Protein AF-A0A9D6HSP8-F1 (afdb_monomer_lite)

Radius of gyration: 25.23 Å; chains: 1; bounding box: 53×112×57 Å

Structure (mmCIF, N/CA/C/O backbone):
data_AF-A0A9D6HSP8-F1
#
_entry.id   AF-A0A9D6HSP8-F1
#
loop_
_atom_site.group_PDB
_atom_site.id
_atom_site.type_symbol
_atom_site.label_atom_id
_atom_site.label_alt_id
_atom_site.label_comp_id
_atom_site.label_asym_id
_atom_site.label_entity_id
_atom_site.label_seq_id
_atom_site.pdbx_PDB_ins_code
_atom_site.Cartn_x
_atom_site.Cartn_y
_atom_site.Cartn_z
_atom_site.occupancy
_atom_site.B_iso_or_equiv
_atom_site.auth_seq_id
_atom_site.auth_comp_id
_atom_site.auth_asym_id
_atom_site.auth_atom_id
_atom_site.pdbx_PDB_model_num
ATOM 1 N N . MET A 1 1 ? -13.836 74.451 -0.388 1.00 35.34 1 MET A N 1
ATOM 2 C CA . MET A 1 1 ? -14.668 73.897 -1.481 1.00 35.34 1 MET A CA 1
ATOM 3 C C . MET A 1 1 ? -13.707 73.356 -2.527 1.00 35.34 1 MET A C 1
ATOM 5 O O . MET A 1 1 ? -12.906 74.132 -3.012 1.00 35.34 1 MET A O 1
ATOM 9 N N . ILE A 1 2 ? -13.452 72.047 -2.512 1.00 32.47 2 ILE A N 1
ATOM 10 C CA . ILE A 1 2 ? -14.058 71.017 -3.388 1.00 32.47 2 ILE A CA 1
ATOM 11 C C . ILE A 1 2 ? -13.411 70.987 -4.790 1.00 32.47 2 ILE A C 1
ATOM 13 O O . ILE A 1 2 ? -13.691 71.862 -5.594 1.00 32.47 2 ILE A O 1
ATOM 17 N N . GLN A 1 3 ? -12.637 69.901 -5.000 1.00 31.11 3 GLN A N 1
ATOM 18 C CA . GLN A 1 3 ? -12.397 69.091 -6.222 1.00 31.11 3 GLN A CA 1
ATOM 19 C C . GLN A 1 3 ? -11.730 69.763 -7.451 1.00 31.11 3 GLN A C 1
ATOM 21 O O . GLN A 1 3 ? -11.882 70.951 -7.668 1.00 31.11 3 GLN A O 1
ATOM 26 N N . SER A 1 4 ? -10.962 69.079 -8.312 1.00 31.27 4 SER A N 1
ATOM 27 C CA . SER A 1 4 ? -10.830 67.639 -8.577 1.00 31.27 4 SER A CA 1
ATOM 28 C C . SER A 1 4 ? -9.432 67.230 -9.076 1.00 31.27 4 SER A C 1
ATOM 30 O O . SER A 1 4 ? -8.640 68.038 -9.544 1.00 31.27 4 SER A O 1
ATOM 32 N N . ILE A 1 5 ? -9.223 65.917 -9.003 1.00 37.59 5 ILE A N 1
ATOM 33 C CA . ILE A 1 5 ? -8.073 65.069 -9.333 1.00 37.59 5 ILE A CA 1
ATOM 34 C C . ILE A 1 5 ? -7.947 64.807 -10.848 1.00 37.59 5 ILE A C 1
ATOM 36 O O . ILE A 1 5 ? -8.966 64.553 -11.486 1.00 37.59 5 ILE A O 1
ATOM 40 N N . SER A 1 6 ? -6.715 64.724 -11.374 1.00 31.31 6 SER A N 1
ATOM 41 C CA . SER A 1 6 ? -6.270 63.637 -12.275 1.00 31.31 6 SER A CA 1
ATOM 42 C C . SER A 1 6 ? -4.741 63.669 -12.439 1.00 31.31 6 SER A C 1
ATOM 44 O O . SER A 1 6 ? -4.226 64.387 -13.293 1.00 31.31 6 SER A O 1
ATOM 46 N N . ASP A 1 7 ? -4.021 62.881 -11.638 1.00 35.28 7 ASP A N 1
ATOM 47 C CA . ASP A 1 7 ? -2.591 62.631 -11.844 1.00 35.28 7 ASP A CA 1
ATOM 48 C C . ASP A 1 7 ? -2.388 61.339 -12.635 1.00 35.28 7 ASP A C 1
ATOM 50 O O . ASP A 1 7 ? -2.895 60.268 -12.288 1.00 35.28 7 ASP A O 1
ATOM 54 N N . GLN A 1 8 ? -1.630 61.472 -13.720 1.00 33.66 8 GLN A N 1
ATOM 55 C CA . GLN A 1 8 ? -1.072 60.371 -14.483 1.00 33.66 8 GLN A CA 1
ATOM 56 C C . GLN A 1 8 ? 0.069 59.748 -13.682 1.00 33.66 8 GLN A C 1
ATOM 58 O O . GLN A 1 8 ? 1.009 60.447 -13.314 1.00 33.66 8 GLN A O 1
ATOM 63 N N . ASN A 1 9 ? 0.025 58.433 -13.464 1.00 33.97 9 ASN A N 1
ATOM 64 C CA . ASN A 1 9 ? 1.171 57.701 -12.942 1.00 33.97 9 ASN A CA 1
ATOM 65 C C . ASN A 1 9 ? 1.557 56.584 -13.912 1.00 33.97 9 ASN A C 1
ATOM 67 O O . ASN A 1 9 ? 0.774 55.689 -14.241 1.00 33.97 9 ASN A O 1
ATOM 71 N N . THR A 1 10 ? 2.774 56.714 -14.419 1.00 34.34 10 THR A N 1
ATOM 72 C CA . THR A 1 10 ? 3.432 55.873 -15.408 1.00 34.34 10 THR A CA 1
ATOM 73 C C . THR A 1 10 ? 3.892 54.556 -14.775 1.00 34.34 10 THR A C 1
ATOM 75 O O . THR A 1 10 ? 4.463 54.519 -13.688 1.00 34.34 10 THR A O 1
ATOM 78 N N . LYS A 1 11 ? 3.635 53.440 -15.470 1.00 34.88 11 LYS A N 1
ATOM 79 C CA . LYS A 1 11 ? 4.174 52.108 -15.144 1.00 34.88 11 LYS A CA 1
ATOM 80 C C . LYS A 1 11 ? 5.701 52.075 -15.322 1.00 3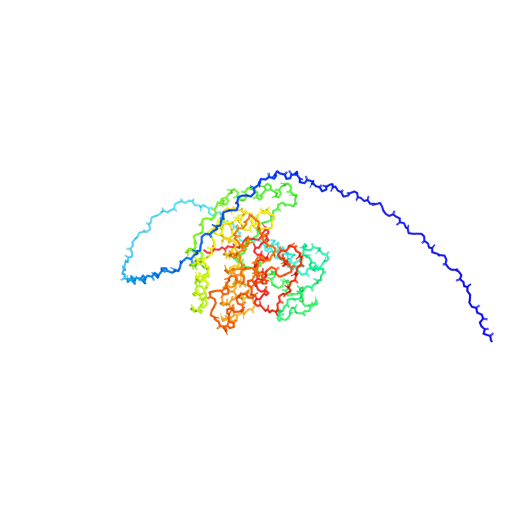4.88 11 LYS A C 1
ATOM 82 O O . LYS A 1 11 ? 6.174 52.576 -16.343 1.00 34.88 11 LYS A O 1
ATOM 87 N N . PRO A 1 12 ? 6.460 51.372 -14.460 1.00 34.47 12 PRO A N 1
ATOM 88 C CA . PRO A 1 12 ? 7.807 50.925 -14.798 1.00 34.47 12 PRO A CA 1
ATOM 89 C C . PRO A 1 12 ? 7.779 49.605 -15.606 1.00 34.47 12 PRO A C 1
ATOM 91 O O . PRO A 1 12 ? 6.800 48.853 -15.537 1.00 34.47 12 PRO A O 1
ATOM 94 N N . PRO A 1 13 ? 8.827 49.315 -16.403 1.00 35.56 13 PRO A N 1
ATOM 95 C CA . PRO A 1 13 ? 8.843 48.199 -17.344 1.00 35.56 13 PRO A CA 1
ATOM 96 C C . PRO A 1 13 ? 9.146 46.853 -16.672 1.00 35.56 13 PRO A C 1
ATOM 98 O O . PRO A 1 13 ? 10.007 46.734 -15.804 1.00 35.56 13 PRO A O 1
ATOM 101 N N . VAL A 1 14 ? 8.445 45.821 -17.146 1.00 37.75 14 VAL A N 1
ATOM 102 C CA . VAL A 1 14 ? 8.653 44.408 -16.810 1.00 37.75 14 VAL A CA 1
ATOM 103 C C . VAL A 1 14 ? 9.943 43.924 -17.476 1.00 37.75 14 VAL A C 1
ATOM 105 O O . VAL A 1 14 ? 10.034 43.871 -18.705 1.00 37.75 14 VAL A O 1
ATOM 108 N N . GLY A 1 15 ? 10.940 43.571 -16.665 1.00 33.28 15 GLY A N 1
ATOM 109 C CA . GLY A 1 15 ? 12.143 42.878 -17.116 1.00 33.28 15 GLY A CA 1
ATOM 110 C C . GLY A 1 15 ? 11.800 41.465 -17.585 1.00 33.28 15 GLY A C 1
ATOM 111 O O . GLY A 1 15 ? 11.211 40.682 -16.845 1.00 33.28 15 GLY A O 1
ATOM 112 N N . LYS A 1 16 ? 12.147 41.153 -18.836 1.00 34.94 16 LYS A N 1
ATOM 113 C CA . LYS A 1 16 ? 12.057 39.809 -19.410 1.00 34.94 16 LYS A CA 1
ATOM 114 C C . LYS A 1 16 ? 13.258 38.988 -18.940 1.00 34.94 16 LYS A C 1
ATOM 116 O O . LYS A 1 16 ? 14.388 39.302 -19.307 1.00 34.94 16 LYS A O 1
ATOM 121 N N . THR A 1 17 ? 13.014 37.938 -18.167 1.00 34.78 17 THR A N 1
ATOM 122 C CA . THR A 1 17 ? 14.005 36.887 -17.888 1.00 34.78 17 THR A CA 1
ATOM 123 C C . THR A 1 17 ? 14.055 35.920 -19.085 1.00 34.78 17 THR A C 1
ATOM 125 O O . THR A 1 17 ? 13.004 35.674 -19.686 1.00 34.78 17 THR A O 1
ATOM 128 N N . PRO A 1 18 ? 15.221 35.381 -19.491 1.00 30.61 18 PRO A N 1
ATOM 129 C CA . PRO A 1 18 ? 15.313 34.526 -20.671 1.00 30.61 18 PRO A CA 1
ATOM 130 C C . PRO A 1 18 ? 14.668 33.162 -20.411 1.00 30.61 18 PRO A C 1
ATOM 132 O O . PRO A 1 18 ? 14.946 32.518 -19.401 1.00 30.61 18 PRO A O 1
ATOM 135 N N . LEU A 1 19 ? 13.835 32.719 -21.354 1.00 30.72 19 LEU A N 1
ATOM 136 C CA . LEU A 1 19 ? 13.367 31.340 -21.462 1.00 30.72 19 LEU A CA 1
ATOM 137 C C . LEU A 1 19 ? 14.581 30.430 -21.680 1.00 30.72 19 LEU A C 1
ATOM 139 O O . LEU A 1 19 ? 15.224 30.485 -22.728 1.00 30.72 19 LEU A O 1
ATOM 143 N N . VAL A 1 20 ? 14.897 29.607 -20.683 1.00 30.91 20 VAL A N 1
ATOM 144 C CA . VAL A 1 20 ? 15.814 28.479 -20.849 1.00 30.91 20 VAL A CA 1
ATOM 145 C C . VAL A 1 20 ? 15.077 27.407 -21.647 1.00 30.91 20 VAL A C 1
ATOM 147 O O . VAL A 1 20 ? 13.939 27.059 -21.335 1.00 30.91 20 VAL A O 1
ATOM 150 N N . ALA A 1 21 ? 15.722 26.940 -22.713 1.00 29.48 21 ALA A N 1
ATOM 151 C CA . ALA A 1 21 ? 15.209 25.928 -23.620 1.00 29.48 21 ALA A CA 1
ATOM 152 C C . ALA A 1 21 ? 14.822 24.644 -22.870 1.00 29.48 21 ALA A C 1
ATOM 154 O O . ALA A 1 21 ? 15.625 24.068 -22.137 1.00 29.48 21 ALA A O 1
ATOM 155 N N . VAL A 1 22 ? 13.587 24.197 -23.089 1.00 30.42 22 VAL A N 1
ATOM 156 C CA . VAL A 1 22 ? 13.124 22.850 -22.748 1.00 30.42 22 VAL A CA 1
ATOM 157 C C . VAL A 1 22 ? 13.733 21.904 -23.790 1.00 30.42 22 VAL A C 1
ATOM 159 O O . VAL A 1 22 ? 13.491 22.128 -24.979 1.00 30.42 22 VAL A O 1
ATOM 162 N N . PRO A 1 23 ? 14.545 20.897 -23.421 1.00 28.69 23 PRO A N 1
ATOM 163 C CA . PRO A 1 23 ? 15.032 19.935 -24.397 1.00 28.69 23 PRO A CA 1
ATOM 164 C C . PRO A 1 23 ? 13.881 19.052 -24.892 1.00 28.69 23 PRO A C 1
ATOM 166 O O . PRO A 1 23 ? 12.954 18.721 -24.153 1.00 28.69 23 PRO A O 1
ATOM 169 N N . GLU A 1 24 ? 13.965 18.736 -26.180 1.00 27.83 24 GLU A N 1
ATOM 170 C CA . GLU A 1 24 ? 12.961 18.112 -27.033 1.00 27.83 24 GLU A CA 1
ATOM 171 C C . GLU A 1 24 ? 12.284 16.880 -26.418 1.00 27.83 24 GLU A C 1
ATOM 173 O O . GLU A 1 24 ? 12.921 15.929 -25.963 1.00 27.83 24 GLU A O 1
ATOM 178 N N . VAL A 1 25 ? 10.951 16.892 -26.477 1.00 31.45 25 VAL A N 1
ATOM 179 C CA . VAL A 1 25 ? 10.104 15.710 -26.331 1.00 31.45 25 VAL A CA 1
ATOM 180 C C . VAL A 1 25 ? 10.478 14.742 -27.451 1.00 31.45 25 VAL A C 1
ATOM 182 O O . VAL A 1 25 ? 10.321 15.058 -28.630 1.00 31.45 25 VAL A O 1
ATOM 185 N N . PHE A 1 26 ? 10.985 13.572 -27.069 1.00 26.03 26 PHE A N 1
ATOM 186 C CA . PHE A 1 26 ? 11.235 12.460 -27.977 1.00 26.03 26 PHE A CA 1
ATOM 187 C C . PHE A 1 26 ? 9.926 12.126 -28.709 1.00 26.03 26 PHE A C 1
ATOM 189 O O . PHE A 1 26 ? 8.940 11.734 -28.085 1.00 26.03 26 PHE A O 1
ATOM 196 N N . GLN A 1 27 ? 9.904 12.344 -30.025 1.00 27.03 27 GLN A N 1
ATOM 197 C CA . GLN A 1 27 ? 8.829 11.887 -30.898 1.00 27.03 27 GLN A CA 1
ATOM 198 C C . GLN A 1 27 ? 8.903 10.361 -30.993 1.00 27.03 27 GLN A C 1
ATOM 200 O O . GLN A 1 27 ? 9.918 9.817 -31.428 1.00 27.03 27 GLN A O 1
ATOM 205 N N . ASP A 1 28 ? 7.830 9.684 -30.589 1.00 32.44 28 ASP A N 1
ATOM 206 C CA . ASP A 1 28 ? 7.660 8.248 -30.811 1.00 32.44 28 ASP A CA 1
ATOM 207 C C . ASP A 1 28 ? 7.533 7.984 -32.327 1.00 32.44 28 ASP A C 1
ATOM 209 O O . ASP A 1 28 ? 6.795 8.706 -33.016 1.00 32.44 28 ASP A O 1
ATOM 213 N N . PRO A 1 29 ? 8.255 7.005 -32.901 1.00 32.62 29 PRO A N 1
ATOM 214 C CA . PRO A 1 29 ? 8.124 6.686 -34.311 1.00 32.62 29 PRO A CA 1
ATOM 215 C C . PRO A 1 29 ? 6.749 6.074 -34.610 1.00 32.62 29 PRO A C 1
ATOM 217 O O . PRO A 1 29 ? 6.309 5.110 -33.995 1.00 32.62 29 PRO A O 1
ATOM 220 N N . LYS A 1 30 ? 6.118 6.699 -35.605 1.00 28.50 30 LYS A N 1
ATOM 221 C CA . LYS A 1 30 ? 4.840 6.412 -36.259 1.00 28.50 30 LYS A CA 1
ATOM 222 C C . LYS A 1 30 ? 4.473 4.929 -36.390 1.00 28.50 30 LYS A C 1
ATOM 224 O O . LYS A 1 30 ? 5.251 4.124 -36.893 1.00 28.50 30 LYS A O 1
ATOM 229 N N . ASP A 1 31 ? 3.211 4.693 -36.050 1.00 29.27 31 ASP A N 1
ATOM 230 C CA . ASP A 1 31 ? 2.296 3.613 -36.418 1.00 29.27 31 ASP A CA 1
ATOM 231 C C . ASP A 1 31 ? 2.673 2.788 -37.664 1.00 29.27 31 ASP A C 1
ATOM 233 O O . ASP A 1 31 ? 2.618 3.276 -38.797 1.00 29.27 31 ASP A O 1
ATOM 237 N N . GLU A 1 32 ? 2.906 1.487 -37.466 1.00 28.84 32 GLU A N 1
ATOM 238 C CA . GLU A 1 32 ? 2.568 0.475 -38.469 1.00 28.84 32 GLU A CA 1
ATOM 239 C C . GLU A 1 32 ? 1.180 -0.090 -38.150 1.00 28.84 32 GLU A C 1
ATOM 241 O O . GLU A 1 32 ? 0.956 -0.795 -37.166 1.00 28.84 32 GLU A O 1
ATOM 246 N N . VAL A 1 33 ? 0.230 0.266 -39.012 1.00 29.02 33 VAL A N 1
ATOM 247 C CA . VAL A 1 33 ? -1.146 -0.225 -39.028 1.00 29.02 33 VAL A CA 1
AT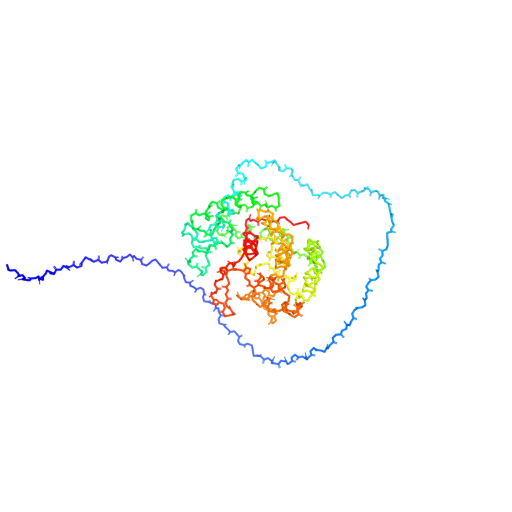OM 248 C C . VAL A 1 33 ? -1.136 -1.723 -39.337 1.00 29.02 33 VAL A C 1
ATOM 250 O O . VAL A 1 33 ? -0.930 -2.119 -40.483 1.00 29.02 33 VAL A O 1
ATOM 253 N N . ILE A 1 34 ? -1.414 -2.562 -38.339 1.00 28.73 34 ILE A N 1
ATOM 254 C CA . ILE A 1 34 ? -1.791 -3.962 -38.564 1.00 28.73 34 ILE A CA 1
ATOM 255 C C . ILE A 1 34 ? -3.304 -4.071 -38.389 1.00 28.73 34 ILE A C 1
ATOM 257 O O . ILE A 1 34 ? -3.852 -3.866 -37.310 1.00 28.73 34 ILE A O 1
ATOM 261 N N . SER A 1 35 ? -3.973 -4.362 -39.502 1.00 29.25 35 SER A N 1
ATOM 262 C CA . SER A 1 35 ? -5.418 -4.520 -39.630 1.00 29.25 35 SER A CA 1
ATOM 263 C C . SER A 1 35 ? -5.984 -5.578 -38.679 1.00 29.25 35 SER A C 1
ATOM 265 O O . SER A 1 35 ? -5.553 -6.734 -38.699 1.00 29.25 35 SER A O 1
ATOM 267 N N . GLU A 1 36 ? -7.004 -5.185 -37.917 1.00 30.64 36 GLU A N 1
ATOM 268 C CA . GLU A 1 36 ? -7.815 -6.034 -37.047 1.00 30.64 36 GLU A CA 1
ATOM 269 C C . GLU A 1 36 ? -8.440 -7.220 -37.801 1.00 30.64 36 GLU A C 1
ATOM 271 O O . GLU A 1 36 ? -9.154 -7.048 -38.793 1.00 30.64 36 GLU A O 1
ATOM 276 N N . LYS A 1 37 ? -8.271 -8.433 -37.266 1.00 28.69 37 LYS A N 1
ATOM 277 C CA . LYS A 1 37 ? -9.259 -9.504 -37.431 1.00 28.69 37 LYS A CA 1
ATOM 278 C C . LYS A 1 37 ? -10.078 -9.584 -36.147 1.00 28.69 37 LYS A C 1
ATOM 280 O O . LYS A 1 37 ? -9.574 -10.003 -35.112 1.00 28.69 37 LYS A O 1
ATOM 285 N N . LYS A 1 38 ? -11.347 -9.175 -36.227 1.00 29.80 38 LYS A N 1
ATOM 286 C CA . LYS A 1 38 ? -12.364 -9.458 -35.208 1.00 29.80 38 LYS A CA 1
ATOM 287 C C . LYS A 1 38 ? -12.628 -10.961 -35.179 1.00 29.80 38 LYS A C 1
ATOM 289 O O . LYS A 1 38 ? -13.343 -11.467 -36.040 1.00 29.80 38 LYS A O 1
ATOM 294 N N . GLU A 1 39 ? -12.094 -11.654 -34.183 1.00 30.05 39 GLU A N 1
ATOM 295 C CA . GLU A 1 39 ? -12.617 -12.954 -33.766 1.00 30.05 39 GLU A CA 1
ATOM 296 C C . GLU A 1 39 ? -13.491 -12.756 -32.527 1.00 30.05 39 GLU A C 1
ATOM 298 O O . GLU A 1 39 ? -13.079 -12.215 -31.504 1.00 30.05 39 GLU A O 1
ATOM 303 N N . THR A 1 40 ? -14.756 -13.135 -32.665 1.00 29.70 40 THR A N 1
ATOM 304 C CA . THR A 1 40 ? -15.763 -13.135 -31.607 1.00 29.70 40 THR A CA 1
ATOM 305 C C . THR A 1 40 ? -15.416 -14.188 -30.554 1.00 29.70 40 THR A C 1
ATOM 307 O O . THR A 1 40 ? -15.348 -15.374 -30.879 1.00 29.70 40 THR A O 1
ATOM 310 N N . LEU A 1 41 ? -15.229 -13.766 -29.301 1.00 31.06 41 LEU A N 1
ATOM 311 C CA . LEU A 1 41 ? -15.026 -14.658 -28.154 1.00 31.06 41 LEU A CA 1
ATOM 312 C C . LEU A 1 41 ? -16.295 -15.492 -27.870 1.00 31.06 41 LEU A C 1
ATOM 314 O O . LEU A 1 41 ? -17.401 -14.945 -27.928 1.00 31.06 41 LEU A O 1
ATOM 318 N N . PRO A 1 42 ? -16.173 -16.794 -27.548 1.00 27.00 42 PRO A N 1
ATOM 319 C CA . PRO A 1 42 ? -17.318 -17.634 -27.219 1.00 27.00 42 PRO A CA 1
ATOM 320 C C . PRO A 1 42 ? -17.841 -17.365 -25.800 1.00 27.00 42 PRO A C 1
ATOM 322 O O . PRO A 1 42 ? -17.093 -17.055 -24.876 1.00 27.00 42 PRO A O 1
ATOM 325 N N . ALA A 1 43 ? -19.157 -17.516 -25.640 1.00 25.31 43 ALA A N 1
ATOM 326 C CA . ALA A 1 43 ? -19.877 -17.366 -24.382 1.00 25.31 43 ALA A CA 1
ATOM 327 C C . ALA A 1 43 ? -19.391 -18.363 -23.310 1.00 25.31 43 ALA A C 1
ATOM 329 O O . ALA A 1 43 ? -19.330 -19.570 -23.551 1.00 25.31 43 ALA A O 1
ATOM 330 N N . TYR A 1 44 ? -19.096 -17.860 -22.108 1.00 28.09 44 TYR A N 1
ATOM 331 C CA . TYR A 1 44 ? -18.771 -18.683 -20.944 1.00 28.09 44 TYR A CA 1
ATOM 332 C C . TYR A 1 44 ? -20.029 -19.394 -20.425 1.00 28.09 44 TYR A C 1
ATOM 334 O O . TYR A 1 44 ? -20.962 -18.768 -19.924 1.00 28.09 44 TYR A O 1
ATOM 342 N N . SER A 1 45 ? -20.041 -20.721 -20.561 1.00 27.25 45 SER A N 1
ATOM 343 C CA . SER A 1 45 ? -21.053 -21.620 -20.005 1.00 27.25 45 SER A CA 1
ATOM 344 C C . SER A 1 45 ? -20.692 -22.030 -18.574 1.00 27.25 45 SER A C 1
ATOM 346 O O . SER A 1 45 ? -19.545 -22.337 -18.261 1.00 27.25 45 SER A O 1
ATOM 348 N N . SER A 1 46 ? -21.724 -22.061 -17.738 1.00 28.45 46 SER A N 1
ATOM 349 C CA . SER A 1 46 ? -21.797 -22.342 -16.302 1.00 28.45 46 SER A CA 1
ATOM 350 C C . SER A 1 46 ? -20.901 -23.451 -15.718 1.00 28.45 46 SER A C 1
ATOM 352 O O . SER A 1 46 ? -20.872 -24.573 -16.217 1.00 28.45 46 SER A O 1
ATOM 354 N N . ALA A 1 47 ? -20.310 -23.113 -14.564 1.00 28.64 47 ALA A N 1
ATOM 355 C CA . ALA A 1 47 ? -20.143 -23.892 -13.328 1.00 28.64 47 ALA A CA 1
ATOM 356 C C . ALA A 1 47 ? -19.836 -25.403 -13.420 1.00 28.64 47 ALA A C 1
ATOM 358 O O . ALA A 1 47 ? -20.716 -26.228 -13.663 1.00 28.64 47 ALA A O 1
ATOM 359 N N . LYS A 1 48 ? -18.613 -25.778 -13.017 1.00 27.69 48 LYS A N 1
ATOM 360 C CA . LYS A 1 48 ? -18.337 -27.077 -12.386 1.00 27.69 48 LYS A CA 1
ATOM 361 C C . LYS A 1 48 ? -18.132 -26.871 -10.887 1.00 27.69 48 LYS A C 1
ATOM 363 O O . LYS A 1 48 ? -17.234 -26.151 -10.468 1.00 27.69 48 LYS A O 1
ATOM 368 N N . VAL A 1 49 ? -19.001 -27.506 -10.110 1.00 27.61 49 VAL A N 1
ATOM 369 C CA . VAL A 1 49 ? -18.931 -27.636 -8.652 1.00 27.61 49 VAL A CA 1
ATOM 370 C C . VAL A 1 49 ? -17.699 -28.481 -8.303 1.00 27.61 49 VAL A C 1
ATOM 372 O O . VAL A 1 49 ? -17.553 -29.583 -8.826 1.00 27.61 49 VAL A O 1
ATOM 375 N N . LEU A 1 50 ? -16.806 -27.962 -7.457 1.00 30.16 50 LEU A N 1
ATOM 376 C CA . LEU A 1 50 ? -15.706 -28.726 -6.860 1.00 30.16 50 LEU A CA 1
ATOM 377 C C . LEU A 1 50 ? -16.177 -29.314 -5.522 1.00 30.16 50 LEU A C 1
ATOM 379 O O . LEU A 1 50 ? -16.739 -28.598 -4.694 1.00 30.16 50 LEU A O 1
ATOM 383 N N . GLU A 1 51 ? -15.972 -30.618 -5.339 1.00 27.03 51 GLU A N 1
ATOM 384 C CA . GLU A 1 51 ? -16.297 -31.349 -4.108 1.00 27.03 51 GLU A CA 1
ATOM 385 C C . GLU A 1 51 ? -15.300 -31.068 -2.961 1.00 27.03 51 GLU A C 1
ATOM 387 O O . GLU A 1 51 ? -14.176 -30.624 -3.217 1.00 27.03 51 GLU A O 1
ATOM 392 N N . PRO A 1 52 ? -15.682 -31.310 -1.688 1.00 28.50 52 PRO A N 1
ATOM 393 C CA . PRO A 1 52 ? -14.894 -30.919 -0.523 1.00 28.50 52 PRO A CA 1
ATOM 394 C C . PRO A 1 52 ? -13.678 -31.830 -0.321 1.00 28.50 52 PRO A C 1
ATOM 396 O O . PRO A 1 52 ? -13.794 -33.055 -0.312 1.00 28.50 52 PRO A O 1
ATOM 399 N N . ILE A 1 53 ? -12.512 -31.228 -0.079 1.00 30.73 53 ILE A N 1
ATOM 400 C CA . ILE A 1 53 ? -11.296 -31.954 0.299 1.00 30.73 53 ILE A CA 1
ATOM 401 C C . ILE A 1 53 ? -11.433 -32.446 1.745 1.00 30.73 53 ILE A C 1
ATOM 403 O O . ILE A 1 53 ? -11.693 -31.672 2.666 1.00 30.73 53 ILE A O 1
ATOM 407 N N . ALA A 1 54 ? -11.266 -33.756 1.913 1.00 29.00 54 ALA A N 1
ATOM 408 C CA . ALA A 1 54 ? -11.338 -34.463 3.179 1.00 29.00 54 ALA A CA 1
ATOM 409 C C . ALA A 1 54 ? -10.201 -34.081 4.144 1.00 29.00 54 ALA A C 1
ATOM 411 O O . ALA A 1 54 ? -9.051 -33.875 3.759 1.00 29.00 54 ALA A O 1
ATOM 412 N N . THR A 1 55 ? -10.560 -34.055 5.423 1.00 29.84 55 THR A N 1
ATOM 413 C CA . THR A 1 55 ? -9.699 -33.954 6.603 1.00 29.84 55 THR A CA 1
ATOM 414 C C . THR A 1 55 ? -8.587 -35.004 6.611 1.00 29.84 55 THR A C 1
ATOM 416 O O . THR A 1 55 ? -8.876 -36.196 6.487 1.00 29.84 55 THR A O 1
ATOM 419 N N . LEU A 1 56 ? -7.345 -34.583 6.865 1.00 30.59 56 LEU A N 1
ATOM 420 C CA . LEU A 1 56 ? -6.276 -35.479 7.304 1.00 30.59 56 LEU A CA 1
ATOM 421 C C . LEU A 1 56 ? -5.856 -35.146 8.733 1.00 30.59 56 LEU A C 1
ATOM 423 O O . LEU A 1 56 ? -5.615 -33.998 9.100 1.00 30.59 56 LEU A O 1
ATOM 427 N N . ASP A 1 57 ? -5.859 -36.215 9.514 1.00 27.69 57 ASP A N 1
ATOM 428 C CA . ASP A 1 57 ? -5.777 -36.280 10.958 1.00 27.69 57 ASP A CA 1
ATOM 429 C C . ASP A 1 57 ? -4.320 -36.362 11.440 1.00 27.69 57 ASP A C 1
ATOM 431 O O . ASP A 1 57 ? -3.409 -36.783 10.722 1.00 27.69 57 ASP A O 1
ATOM 435 N N . ASN A 1 58 ? -4.129 -35.974 12.696 1.00 31.33 58 ASN A N 1
ATOM 436 C CA . ASN A 1 58 ? -2.879 -36.020 13.445 1.00 31.33 58 ASN A CA 1
ATOM 437 C C . ASN A 1 58 ? -2.262 -37.425 13.486 1.00 31.33 58 ASN A C 1
ATOM 439 O O . ASN A 1 58 ? -2.947 -38.371 13.878 1.00 31.33 58 ASN A O 1
ATOM 443 N N . LYS A 1 59 ? -0.932 -37.523 13.300 1.00 28.27 59 LYS A N 1
ATOM 444 C CA . LYS A 1 59 ? -0.046 -38.320 14.179 1.00 28.27 59 LYS A CA 1
ATOM 445 C C . LYS A 1 59 ? 1.449 -38.207 13.839 1.00 28.27 59 LYS A C 1
ATOM 447 O O . LYS A 1 59 ? 1.891 -38.718 12.821 1.00 28.27 59 LYS A O 1
ATOM 452 N N . SER A 1 60 ? 2.194 -37.723 14.846 1.00 28.56 60 SER A N 1
ATOM 453 C CA . SER A 1 60 ? 3.532 -38.172 15.310 1.00 28.56 60 SER A CA 1
ATOM 454 C C . SER A 1 60 ? 4.745 -38.039 14.375 1.00 28.56 60 SER A C 1
ATOM 456 O O . SER A 1 60 ? 4.640 -38.257 13.186 1.00 28.56 60 SER A O 1
ATOM 458 N N . ARG A 1 61 ? 5.990 -37.851 14.821 1.00 27.84 61 ARG A N 1
ATOM 459 C CA . ARG A 1 61 ? 6.686 -37.409 16.049 1.00 27.84 61 ARG A CA 1
ATOM 460 C C . ARG A 1 61 ? 8.170 -37.538 15.645 1.00 27.84 61 ARG A C 1
ATOM 462 O O . ARG A 1 61 ? 8.497 -38.599 15.143 1.00 27.84 61 ARG A O 1
ATOM 469 N N . ALA A 1 62 ? 8.986 -36.501 15.868 1.00 25.27 62 ALA A N 1
ATOM 470 C CA . ALA A 1 62 ? 10.463 -36.463 15.945 1.00 25.27 62 ALA A CA 1
ATOM 471 C C . ALA A 1 62 ? 11.311 -37.335 14.982 1.00 25.27 62 ALA A C 1
ATOM 473 O O . ALA A 1 62 ? 11.158 -38.547 14.972 1.00 25.27 62 ALA A O 1
ATOM 474 N N . ILE A 1 63 ? 12.312 -36.731 14.320 1.00 25.78 63 ILE A N 1
ATOM 475 C CA . ILE A 1 63 ? 13.746 -37.109 14.374 1.00 25.78 63 ILE A CA 1
ATOM 476 C C . ILE A 1 63 ? 14.558 -36.326 13.310 1.00 25.78 63 ILE A C 1
ATOM 478 O O . ILE A 1 63 ? 14.144 -36.197 12.164 1.00 25.78 63 ILE A O 1
ATOM 482 N N . GLU A 1 64 ? 15.718 -35.849 13.776 1.00 25.39 64 GLU A N 1
ATOM 483 C CA . GLU A 1 64 ? 16.976 -35.493 13.090 1.00 25.39 64 GLU A CA 1
ATOM 484 C C . GLU A 1 64 ? 17.135 -34.185 12.293 1.00 25.39 64 GLU A C 1
ATOM 486 O O . GLU A 1 64 ? 16.799 -34.039 11.121 1.00 25.39 64 GLU A O 1
ATOM 491 N N . GLU A 1 65 ? 17.829 -33.268 12.976 1.00 28.20 65 GLU A N 1
ATOM 492 C CA . GLU A 1 65 ? 18.771 -32.295 12.435 1.00 28.20 65 GLU A CA 1
ATOM 493 C C . GLU A 1 65 ? 19.741 -32.947 11.437 1.00 28.20 65 GLU A C 1
ATOM 495 O O . GLU A 1 65 ? 20.518 -33.832 11.793 1.00 28.20 65 GLU A O 1
ATOM 500 N N . THR A 1 66 ? 19.783 -32.456 10.198 1.00 26.06 66 THR A N 1
ATOM 501 C CA . THR A 1 66 ? 20.984 -32.550 9.356 1.00 26.06 66 THR A CA 1
ATOM 502 C C . THR A 1 66 ? 21.054 -31.353 8.405 1.00 26.06 66 THR A C 1
ATOM 504 O O . THR A 1 66 ? 20.259 -31.212 7.485 1.00 26.06 66 THR A O 1
ATOM 507 N N . GLN A 1 67 ? 22.016 -30.476 8.703 1.00 25.34 67 GLN A N 1
ATOM 508 C CA . GLN A 1 67 ? 22.787 -29.597 7.815 1.00 25.34 67 GLN A CA 1
ATOM 509 C C . GLN A 1 67 ? 22.138 -29.112 6.502 1.00 25.34 67 GLN A C 1
ATOM 511 O O . GLN A 1 67 ? 22.202 -29.781 5.474 1.00 25.34 67 GLN A O 1
ATOM 516 N N . VAL A 1 68 ? 21.715 -27.842 6.491 1.00 26.58 68 VAL A N 1
ATOM 517 C CA . VAL A 1 68 ? 21.747 -27.010 5.277 1.00 26.58 68 VAL A CA 1
ATOM 518 C C . VAL A 1 68 ? 22.810 -25.939 5.478 1.00 26.58 68 VAL A C 1
ATOM 520 O O . VAL A 1 68 ? 22.699 -25.052 6.322 1.00 26.58 68 VAL A O 1
ATOM 523 N N . GLN A 1 69 ? 23.891 -26.085 4.726 1.00 25.09 69 GLN A N 1
ATOM 524 C CA . GLN A 1 69 ? 25.076 -25.252 4.779 1.00 25.09 69 GLN A CA 1
ATOM 525 C C . GLN A 1 69 ? 24.945 -24.090 3.786 1.00 25.09 69 GLN A C 1
ATOM 527 O O . GLN A 1 69 ? 24.831 -24.318 2.587 1.00 25.09 69 GLN A O 1
ATOM 532 N N . GLY A 1 70 ? 25.047 -22.856 4.294 1.00 23.02 70 GLY A N 1
ATOM 533 C CA . GLY A 1 70 ? 25.706 -21.761 3.574 1.00 23.02 70 GLY A CA 1
ATOM 534 C C . GLY A 1 70 ? 24.841 -20.664 2.946 1.00 23.02 70 GLY A C 1
ATOM 535 O O . GLY A 1 70 ? 24.868 -20.496 1.736 1.00 23.02 70 GLY A O 1
ATOM 536 N N . TYR A 1 71 ? 24.227 -19.807 3.765 1.00 23.77 71 TYR A N 1
ATOM 537 C CA . TYR A 1 71 ? 24.231 -18.362 3.497 1.00 23.77 71 TYR A CA 1
ATOM 538 C C . TYR A 1 71 ? 24.756 -17.676 4.758 1.00 23.77 71 TYR A C 1
ATOM 540 O O . TYR A 1 71 ? 24.103 -17.667 5.800 1.00 23.77 71 TYR A O 1
ATOM 548 N N . ILE A 1 72 ? 25.989 -17.174 4.694 1.00 25.06 72 ILE A N 1
ATOM 549 C CA . ILE A 1 72 ? 26.567 -16.353 5.756 1.00 25.06 72 ILE A CA 1
ATOM 550 C C . ILE A 1 72 ? 25.792 -15.034 5.751 1.00 25.06 72 ILE A C 1
ATOM 552 O O . ILE A 1 72 ? 26.049 -14.161 4.926 1.00 25.06 72 ILE A O 1
ATOM 556 N N . ILE A 1 73 ? 24.839 -14.893 6.672 1.00 29.58 73 ILE A N 1
ATOM 557 C CA . ILE A 1 73 ? 24.389 -13.578 7.119 1.00 29.58 73 ILE A CA 1
ATOM 558 C C . ILE A 1 73 ? 25.579 -13.009 7.885 1.00 29.58 73 ILE A C 1
ATOM 560 O O . ILE A 1 73 ? 25.912 -13.473 8.979 1.00 29.58 73 ILE A O 1
ATOM 564 N N . SER A 1 74 ? 26.284 -12.058 7.274 1.00 29.02 74 SER A N 1
ATOM 565 C CA . SER A 1 74 ? 27.236 -11.243 8.011 1.00 29.02 74 SER A CA 1
ATOM 566 C C . SER A 1 74 ? 26.471 -10.596 9.161 1.00 29.02 74 SER A C 1
ATOM 568 O O . SER A 1 74 ? 25.456 -9.934 8.960 1.00 29.02 74 SER A O 1
ATOM 570 N N . GLN A 1 75 ? 26.932 -10.834 10.388 1.00 28.25 75 GLN A N 1
ATOM 571 C CA . GLN A 1 75 ? 26.440 -10.110 11.548 1.00 28.25 75 GLN A CA 1
ATOM 572 C C . GLN A 1 75 ? 26.777 -8.632 11.353 1.00 28.25 75 GLN A C 1
ATOM 574 O O . GLN A 1 75 ? 27.894 -8.184 11.622 1.00 28.25 75 GLN A O 1
ATOM 579 N N . THR A 1 76 ? 25.825 -7.866 10.833 1.00 35.28 76 THR A N 1
ATOM 580 C CA . THR A 1 76 ? 25.904 -6.415 10.853 1.00 35.28 76 THR A CA 1
ATOM 581 C C . THR A 1 76 ? 25.704 -5.977 12.295 1.00 35.28 76 THR A C 1
ATOM 583 O O . THR A 1 76 ? 24.679 -6.276 12.906 1.00 35.28 76 THR A O 1
ATOM 586 N N . LYS A 1 77 ? 26.724 -5.296 12.834 1.00 33.56 77 LYS A N 1
ATOM 587 C CA . LYS A 1 77 ? 26.656 -4.455 14.036 1.00 33.56 77 LYS A CA 1
ATOM 588 C C . LYS A 1 77 ? 25.269 -3.821 14.164 1.00 33.56 77 LYS A C 1
ATOM 590 O O . LYS A 1 77 ? 24.750 -3.329 13.163 1.00 33.56 77 LYS A O 1
ATOM 595 N N . ALA A 1 78 ? 24.739 -3.778 15.390 1.00 41.28 78 ALA A N 1
ATOM 596 C CA . ALA A 1 78 ? 23.586 -2.948 15.727 1.00 41.28 78 ALA A CA 1
ATOM 597 C C . ALA A 1 78 ? 23.726 -1.586 15.020 1.00 41.28 78 ALA A C 1
ATOM 599 O O . ALA A 1 78 ? 24.816 -0.998 15.093 1.00 41.28 78 ALA A O 1
ATOM 600 N N . PRO A 1 79 ? 22.711 -1.136 14.262 1.00 46.84 79 PRO A N 1
ATOM 601 C CA . PRO A 1 79 ? 22.818 0.093 13.497 1.00 46.84 79 PRO A CA 1
ATOM 602 C C . PRO A 1 79 ? 23.138 1.222 14.473 1.00 46.84 79 PRO A C 1
ATOM 604 O O . PRO A 1 79 ? 22.383 1.470 15.406 1.00 46.84 79 PRO A O 1
ATOM 607 N N . GLY A 1 80 ? 24.301 1.857 14.300 1.00 54.34 80 GLY A N 1
ATOM 608 C CA . GLY A 1 80 ? 24.627 3.054 15.066 1.00 54.34 80 GLY A CA 1
ATOM 609 C C . GLY A 1 80 ? 23.561 4.117 14.811 1.00 54.34 80 GLY A C 1
ATOM 610 O O . GLY A 1 80 ? 22.997 4.158 13.716 1.00 54.34 80 GLY A O 1
ATOM 611 N N . ASP A 1 81 ? 23.312 4.972 15.798 1.00 61.19 81 ASP A N 1
ATOM 612 C CA . ASP A 1 81 ? 22.223 5.961 15.831 1.00 61.19 81 ASP A CA 1
ATOM 613 C C . ASP A 1 81 ? 22.026 6.748 14.513 1.00 61.19 81 ASP A C 1
ATOM 615 O O . ASP A 1 81 ? 20.905 7.082 14.142 1.00 61.19 81 ASP A O 1
ATOM 619 N N . GLY A 1 82 ? 23.093 6.968 13.731 1.00 68.00 82 GLY A N 1
ATOM 620 C CA . GLY A 1 82 ? 23.025 7.634 12.425 1.00 68.00 82 GLY A CA 1
ATOM 621 C C . GLY A 1 82 ? 22.283 6.876 11.310 1.00 68.00 82 GLY A C 1
ATOM 622 O O . GLY A 1 82 ? 21.739 7.517 10.414 1.00 68.00 82 GLY A O 1
ATOM 623 N N . PHE A 1 83 ? 22.227 5.539 11.330 1.00 77.81 83 PHE A N 1
ATOM 624 C CA . PHE A 1 83 ? 21.498 4.770 10.306 1.00 77.81 83 PHE A CA 1
ATOM 625 C C . PHE A 1 83 ? 19.986 4.788 10.551 1.00 77.81 83 PHE A C 1
ATOM 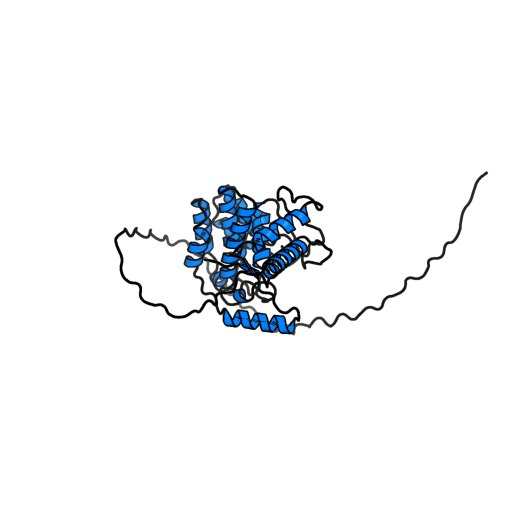627 O O . PHE A 1 83 ? 19.207 4.930 9.608 1.00 77.81 83 PHE A O 1
ATOM 634 N N . LEU A 1 84 ? 19.577 4.687 11.820 1.00 85.88 84 LEU A N 1
ATOM 635 C CA . LEU A 1 84 ? 18.177 4.824 12.214 1.00 85.88 84 LEU A CA 1
ATOM 636 C C . LEU A 1 84 ? 17.657 6.227 11.881 1.00 85.88 84 LEU A C 1
ATOM 638 O O . LEU A 1 84 ? 16.580 6.355 11.302 1.00 85.88 84 LEU A O 1
ATOM 642 N N . GLU A 1 85 ? 18.457 7.260 12.157 1.00 89.69 85 GLU A N 1
ATOM 643 C CA . GLU A 1 85 ? 18.099 8.639 11.828 1.00 89.69 85 GLU A CA 1
ATOM 644 C C . GLU A 1 85 ? 17.960 8.850 10.314 1.00 89.69 85 GLU A C 1
ATOM 646 O O . GLU A 1 85 ? 16.974 9.425 9.864 1.00 89.69 85 GLU A O 1
ATOM 651 N N . ALA A 1 86 ? 18.878 8.320 9.497 1.00 89.44 86 ALA A N 1
ATOM 652 C CA . ALA A 1 86 ? 18.765 8.410 8.038 1.00 89.44 86 ALA A CA 1
ATOM 653 C C . ALA A 1 86 ? 17.482 7.743 7.508 1.00 89.44 86 ALA A C 1
ATOM 655 O O . ALA A 1 86 ? 16.785 8.318 6.671 1.00 89.44 86 ALA A O 1
ATOM 656 N N . LYS A 1 87 ? 17.136 6.562 8.036 1.00 92.56 87 LYS A N 1
ATOM 657 C CA . LYS A 1 87 ? 15.889 5.856 7.712 1.00 92.56 87 LYS A CA 1
ATOM 658 C C . LYS A 1 87 ? 14.654 6.670 8.118 1.00 92.56 87 LYS A C 1
ATOM 660 O O . LYS A 1 87 ? 13.740 6.809 7.306 1.00 92.56 87 LYS A O 1
ATOM 665 N N . LYS A 1 88 ? 14.628 7.223 9.340 1.00 94.94 88 LYS A N 1
ATOM 666 C CA . LYS A 1 88 ? 13.548 8.108 9.821 1.00 94.94 88 LYS A CA 1
ATOM 667 C C . LYS A 1 88 ? 13.374 9.299 8.888 1.00 94.94 88 LYS A C 1
ATOM 669 O O . LYS A 1 88 ? 12.266 9.541 8.411 1.00 94.94 88 LYS A O 1
ATOM 674 N N . GLN A 1 89 ? 14.462 10.010 8.601 1.00 93.00 89 GLN A N 1
ATOM 675 C CA . GLN A 1 89 ? 14.424 11.200 7.759 1.00 93.00 89 GLN A CA 1
ATOM 676 C C . GLN A 1 89 ? 13.917 10.887 6.354 1.00 93.00 89 GLN A C 1
ATOM 678 O O . GLN A 1 89 ? 13.122 11.652 5.818 1.00 93.00 89 GLN A O 1
ATOM 683 N N . ASP A 1 90 ? 14.307 9.760 5.763 1.00 91.62 90 ASP A N 1
ATOM 684 C CA . ASP A 1 90 ? 13.844 9.412 4.424 1.00 91.62 90 ASP A CA 1
ATOM 685 C C . ASP A 1 90 ? 12.335 9.110 4.377 1.00 91.62 90 ASP A C 1
ATOM 687 O O . ASP A 1 90 ? 11.611 9.690 3.560 1.00 91.62 90 ASP A O 1
ATOM 691 N N . ILE A 1 91 ? 11.835 8.313 5.332 1.00 94.88 91 ILE A N 1
ATOM 692 C CA . ILE A 1 91 ? 10.397 8.043 5.492 1.00 94.88 91 ILE A CA 1
ATOM 693 C C . ILE A 1 91 ? 9.630 9.354 5.709 1.00 94.88 91 ILE A C 1
ATOM 695 O O . ILE A 1 91 ? 8.606 9.587 5.061 1.00 94.88 91 ILE A O 1
ATOM 699 N N . LEU A 1 92 ? 10.136 10.234 6.579 1.00 95.31 92 LEU A N 1
ATOM 700 C CA . LEU A 1 92 ? 9.544 11.543 6.840 1.00 95.31 92 LEU A CA 1
ATOM 701 C C . LEU A 1 92 ? 9.481 12.389 5.566 1.00 95.31 92 LEU A C 1
ATOM 703 O O . LEU A 1 92 ? 8.428 12.935 5.246 1.00 95.31 92 LEU A O 1
ATOM 707 N N . GLN A 1 93 ? 10.572 12.472 4.800 1.00 91.88 93 GLN A N 1
ATOM 708 C CA . GLN A 1 93 ? 10.586 13.205 3.533 1.00 91.88 93 GLN A CA 1
ATOM 709 C C . GLN A 1 93 ? 9.615 12.601 2.512 1.00 91.88 93 GLN A C 1
ATOM 711 O O . GLN A 1 93 ? 8.956 13.353 1.795 1.00 91.88 93 GLN A O 1
ATOM 716 N N . GLY A 1 94 ? 9.482 11.274 2.457 1.00 92.38 94 GLY A N 1
ATOM 717 C CA . GLY A 1 94 ? 8.458 10.595 1.661 1.00 92.38 94 GLY A CA 1
ATOM 718 C C . GLY A 1 94 ? 7.051 11.032 2.048 1.00 92.38 94 GLY A C 1
ATOM 719 O O . GLY A 1 94 ? 6.290 11.496 1.205 1.00 92.38 94 GLY A O 1
ATOM 720 N N . LEU A 1 95 ? 6.710 10.976 3.330 1.00 94.38 95 LEU A N 1
ATOM 721 C CA . LEU A 1 95 ? 5.392 11.383 3.819 1.00 94.38 95 LEU A CA 1
ATOM 722 C C . LEU A 1 95 ? 5.117 12.883 3.625 1.00 94.38 95 LEU A C 1
ATOM 724 O O . LEU A 1 95 ? 4.013 13.276 3.250 1.00 94.38 95 LEU A O 1
ATOM 728 N N . LEU A 1 96 ? 6.117 13.742 3.816 1.00 93.19 96 LEU A N 1
ATOM 729 C CA . LEU A 1 96 ? 5.999 15.173 3.527 1.00 93.19 96 LEU A CA 1
ATOM 730 C C . LEU A 1 96 ? 5.734 15.413 2.037 1.00 93.19 96 LEU A C 1
ATOM 732 O O . LEU A 1 96 ? 4.859 16.214 1.703 1.00 93.19 96 LEU A O 1
ATOM 736 N N . ARG A 1 97 ? 6.420 14.677 1.148 1.00 91.06 97 ARG A N 1
ATOM 737 C CA . ARG A 1 97 ? 6.112 14.673 -0.289 1.00 91.06 97 ARG A CA 1
ATOM 738 C C . ARG A 1 97 ? 4.691 14.183 -0.522 1.00 91.06 97 ARG A C 1
ATOM 740 O O . ARG A 1 97 ? 3.948 14.887 -1.188 1.00 91.06 97 ARG A O 1
ATOM 747 N N . TYR A 1 98 ? 4.265 13.056 0.048 1.00 93.19 98 TYR A N 1
ATOM 748 C CA . TYR A 1 98 ? 2.878 12.591 -0.064 1.00 93.19 98 TYR A CA 1
ATOM 749 C C . TYR A 1 98 ? 1.899 13.739 0.224 1.00 93.19 98 TYR A C 1
ATOM 751 O O . TYR A 1 98 ? 1.018 14.002 -0.577 1.00 93.19 98 TYR A O 1
ATOM 759 N N . HIS A 1 99 ? 2.089 14.519 1.284 1.00 92.06 99 HIS A N 1
ATOM 760 C CA . HIS A 1 99 ? 1.152 15.596 1.623 1.00 92.06 99 HIS A CA 1
ATOM 761 C C . HIS A 1 99 ? 1.376 16.937 0.903 1.00 92.06 99 HIS A C 1
ATOM 763 O O . HIS A 1 99 ? 0.698 17.908 1.235 1.00 92.06 99 HIS A O 1
ATOM 769 N N . ASN A 1 100 ? 2.299 17.015 -0.063 1.00 88.88 100 ASN A N 1
ATOM 770 C CA . ASN A 1 100 ? 2.716 18.264 -0.715 1.00 88.88 100 ASN A CA 1
ATOM 771 C C . ASN A 1 100 ? 3.148 19.341 0.307 1.00 88.88 100 ASN A C 1
ATOM 773 O O . ASN A 1 100 ? 2.864 20.533 0.170 1.00 88.88 100 ASN A O 1
ATOM 777 N N . LEU A 1 101 ? 3.812 18.905 1.380 1.00 86.75 101 LEU A N 1
ATOM 778 C CA . LEU A 1 101 ? 4.374 19.780 2.400 1.00 86.75 101 LEU A CA 1
ATOM 779 C C . LEU A 1 101 ? 5.807 20.179 2.034 1.00 86.75 101 LEU A C 1
ATOM 781 O O . LEU A 1 101 ? 6.518 19.478 1.316 1.00 86.75 101 LEU A O 1
ATOM 785 N N . ASN A 1 102 ? 6.238 21.329 2.555 1.00 80.19 102 ASN A N 1
ATOM 786 C CA . ASN A 1 102 ? 7.573 21.906 2.349 1.00 80.19 102 ASN A CA 1
ATOM 787 C C . ASN A 1 102 ? 7.891 22.340 0.905 1.00 80.19 102 ASN A C 1
ATOM 789 O O . ASN A 1 102 ? 9.056 22.504 0.556 1.00 80.19 102 ASN A O 1
ATOM 793 N N . GLY A 1 103 ? 6.866 22.567 0.075 1.00 70.12 103 GLY A N 1
ATOM 794 C CA . GLY A 1 103 ? 7.012 23.178 -1.253 1.00 70.12 103 GLY A CA 1
ATOM 795 C C . GLY A 1 103 ? 7.628 22.274 -2.324 1.00 70.12 103 GLY A C 1
ATOM 796 O O . GLY A 1 103 ? 7.903 22.741 -3.429 1.00 70.12 103 GLY A O 1
ATOM 797 N N . ASN A 1 104 ? 7.832 20.992 -2.020 1.00 70.50 104 ASN A N 1
ATOM 798 C CA . ASN A 1 104 ? 8.337 20.018 -2.977 1.00 70.50 104 ASN A CA 1
ATOM 799 C C . ASN A 1 104 ? 7.177 19.409 -3.757 1.00 70.50 104 ASN A C 1
ATOM 801 O O . ASN A 1 104 ? 6.342 18.710 -3.184 1.00 70.50 104 ASN A O 1
ATOM 805 N N . TYR A 1 105 ? 7.164 19.623 -5.074 1.00 76.81 105 TYR A N 1
ATOM 806 C CA . TYR A 1 105 ? 6.200 18.959 -5.938 1.00 76.81 105 TYR A CA 1
ATOM 807 C C . TYR A 1 105 ? 6.388 17.443 -5.856 1.00 76.81 105 TYR A C 1
ATOM 809 O O . TYR A 1 105 ? 7.466 16.911 -6.125 1.00 76.81 105 TYR A O 1
ATOM 817 N N . ASN A 1 106 ? 5.325 16.748 -5.480 1.00 81.44 106 ASN A N 1
ATOM 818 C CA . ASN A 1 106 ? 5.337 15.315 -5.214 1.00 81.44 106 ASN A CA 1
ATOM 819 C C . ASN A 1 106 ? 4.938 14.465 -6.428 1.00 81.44 106 ASN A C 1
ATOM 821 O O . ASN A 1 106 ? 4.744 13.257 -6.297 1.00 81.44 106 ASN A O 1
ATOM 825 N N . GLY A 1 107 ? 4.777 15.086 -7.601 1.00 83.81 107 GLY A N 1
ATOM 826 C CA . GLY A 1 107 ? 4.299 14.409 -8.807 1.00 83.81 107 GLY A CA 1
ATOM 827 C C . GLY A 1 107 ? 2.809 14.067 -8.779 1.00 83.81 107 GLY A C 1
ATOM 828 O O . GLY A 1 107 ? 2.295 13.558 -9.771 1.00 83.81 107 GLY A O 1
ATOM 829 N N . SER A 1 108 ? 2.112 14.339 -7.673 1.00 85.94 108 SER A N 1
ATOM 830 C CA . SER A 1 108 ? 0.663 14.218 -7.603 1.00 85.94 108 SER A CA 1
ATOM 831 C C . SER A 1 108 ? 0.031 15.261 -8.517 1.00 85.94 108 SER A C 1
ATOM 833 O O . SER A 1 108 ? 0.516 16.394 -8.614 1.00 85.94 108 SER A O 1
ATOM 835 N N . PRO A 1 109 ? -1.071 14.930 -9.193 1.00 86.62 109 PRO A N 1
ATOM 836 C CA . PRO A 1 109 ? -1.861 15.943 -9.867 1.00 86.62 109 PRO A CA 1
ATOM 837 C C . PRO A 1 109 ? -2.643 16.846 -8.898 1.00 86.62 109 PRO A C 1
ATOM 839 O O . PRO A 1 109 ? -3.173 17.872 -9.319 1.00 86.62 109 PRO A O 1
ATOM 842 N N . SER A 1 110 ? -2.729 16.489 -7.611 1.00 84.56 110 SER A N 1
ATOM 843 C CA . SER A 1 110 ? -3.239 17.387 -6.575 1.00 84.56 110 SER A CA 1
ATOM 844 C C . SER A 1 110 ? -2.199 18.460 -6.253 1.00 84.56 110 SER A C 1
ATOM 846 O O . SER A 1 110 ? -1.093 18.148 -5.821 1.00 84.56 110 SER A O 1
ATOM 848 N N . HIS A 1 111 ? -2.571 19.732 -6.403 1.00 81.81 111 HIS A N 1
ATOM 849 C CA . HIS A 1 111 ? -1.733 20.865 -5.989 1.00 81.81 111 HIS A CA 1
ATOM 850 C C . HIS A 1 111 ? -1.967 21.292 -4.532 1.00 81.81 111 HIS A C 1
ATOM 852 O O . HIS A 1 111 ? -1.241 22.140 -4.015 1.00 81.81 111 HIS A O 1
ATOM 858 N N . GLU A 1 112 ? -2.956 20.708 -3.859 1.00 86.00 112 GLU A N 1
ATOM 859 C CA . GLU A 1 112 ? -3.342 21.060 -2.494 1.00 86.00 112 GLU A CA 1
ATOM 860 C C . GLU A 1 112 ? -2.839 20.034 -1.476 1.00 86.00 112 GLU A C 1
ATOM 862 O O . GLU A 1 112 ? -2.665 18.852 -1.790 1.00 86.00 112 GLU A O 1
ATOM 867 N N . VAL A 1 113 ? -2.637 20.498 -0.240 1.00 87.50 113 VAL A N 1
ATOM 868 C CA . VAL A 1 113 ? -2.344 19.635 0.909 1.00 87.50 113 VAL A CA 1
ATOM 869 C C . VAL A 1 113 ? -3.593 18.826 1.242 1.00 87.50 113 VAL A C 1
ATOM 871 O O . VAL A 1 113 ? -4.620 19.385 1.623 1.00 87.50 113 VAL A O 1
ATOM 874 N N . GLN A 1 114 ? -3.492 17.502 1.151 1.00 86.75 114 GLN A N 1
ATOM 875 C CA . GLN A 1 114 ? -4.553 16.600 1.593 1.00 86.75 114 GLN A CA 1
ATOM 876 C C . GLN A 1 114 ? -4.337 16.241 3.058 1.00 86.75 114 GLN A C 1
ATOM 878 O O . GLN A 1 114 ? -3.330 15.629 3.402 1.00 86.75 114 GLN A O 1
ATOM 883 N N . LEU A 1 115 ? -5.258 16.634 3.934 1.00 90.62 115 LEU A N 1
ATOM 884 C CA . LEU A 1 115 ? -5.164 16.305 5.355 1.00 90.62 115 LEU A CA 1
ATOM 885 C C . LEU A 1 115 ? -5.659 14.874 5.595 1.00 90.62 115 LEU A C 1
ATOM 887 O O . LEU A 1 115 ? -6.739 14.532 5.108 1.00 90.62 115 LEU A O 1
ATOM 891 N N . PRO A 1 116 ? -4.919 14.047 6.351 1.00 90.00 116 PRO A N 1
ATOM 892 C CA . PRO A 1 116 ? -5.365 12.704 6.666 1.00 90.00 116 PRO A CA 1
ATOM 893 C C . PRO A 1 116 ? -6.577 12.759 7.613 1.00 90.00 116 PRO A C 1
ATOM 895 O O . PRO A 1 116 ? -6.582 13.546 8.569 1.00 90.00 116 PRO A O 1
ATOM 898 N N . PRO A 1 117 ? -7.585 11.890 7.435 1.00 91.12 117 PRO A N 1
ATOM 899 C CA . PRO A 1 117 ? -8.720 11.742 8.348 1.00 91.12 117 PRO A CA 1
ATOM 900 C C . PRO A 1 117 ? -8.325 10.947 9.611 1.00 91.12 117 PRO A C 1
ATOM 902 O O . PRO A 1 117 ? -9.069 10.094 10.095 1.00 91.12 117 PRO A O 1
ATOM 905 N N . VAL A 1 118 ? -7.126 11.199 10.138 1.00 86.12 118 VAL A N 1
ATOM 906 C CA . VAL A 1 118 ? -6.568 10.535 11.319 1.00 86.12 118 VAL A CA 1
ATOM 907 C C . VAL A 1 118 ? -6.771 11.442 12.533 1.00 86.12 118 VAL A C 1
ATOM 909 O O . VAL A 1 118 ? -6.451 12.637 12.461 1.00 86.12 118 VAL A O 1
ATOM 912 N N . PRO A 1 119 ? -7.282 10.919 13.664 1.00 77.56 119 PRO A N 1
ATOM 913 C CA . PRO A 1 119 ? -7.411 11.701 14.887 1.00 77.56 119 PRO A CA 1
ATOM 914 C C . PRO A 1 119 ? -6.085 12.371 15.273 1.00 77.56 119 PRO A C 1
ATOM 916 O O . PRO A 1 119 ? -5.063 11.708 15.412 1.00 77.56 119 PRO A O 1
ATOM 919 N N . GLY A 1 120 ? -6.103 13.695 15.440 1.00 80.75 120 GLY A N 1
ATOM 920 C CA . GLY A 1 120 ? -4.917 14.476 15.809 1.00 80.75 120 GLY A CA 1
ATOM 921 C C . GLY A 1 120 ? -4.017 14.917 14.647 1.00 80.75 120 GLY A C 1
ATOM 922 O O . GLY A 1 120 ? -3.095 15.682 14.896 1.00 80.75 120 GLY A O 1
ATOM 923 N N . ALA A 1 121 ? -4.291 14.522 13.399 1.00 86.81 121 ALA A N 1
ATOM 924 C CA . ALA A 1 121 ? -3.524 14.934 12.211 1.00 86.81 121 ALA A CA 1
ATOM 925 C C . ALA A 1 121 ? -4.366 15.697 11.165 1.00 86.81 121 ALA A C 1
ATOM 927 O O . ALA A 1 121 ? -3.891 16.033 10.083 1.00 86.81 121 ALA A O 1
ATOM 928 N N . ASN A 1 122 ? -5.615 16.021 11.501 1.00 85.75 122 ASN A N 1
ATOM 929 C CA . ASN A 1 122 ? -6.616 16.636 10.625 1.00 85.75 122 ASN A CA 1
ATOM 930 C C . ASN A 1 122 ? -6.500 18.171 10.505 1.00 85.75 122 ASN A C 1
ATOM 932 O O . ASN A 1 122 ? -7.486 18.852 10.223 1.00 85.75 122 ASN A O 1
ATOM 936 N N . SER A 1 123 ? -5.314 18.737 10.742 1.00 89.44 123 SER A N 1
ATOM 937 C CA . SER A 1 123 ? -5.048 20.165 10.546 1.00 89.44 123 SER A CA 1
ATOM 938 C C . SER A 1 123 ? -3.632 20.398 10.011 1.00 89.44 123 SER A C 1
ATOM 940 O O . SER A 1 123 ? -2.728 19.629 10.351 1.00 89.44 123 SER A O 1
ATOM 942 N N . PRO A 1 124 ? -3.388 21.480 9.245 1.00 87.75 124 PRO A N 1
ATOM 943 C CA . PRO A 1 124 ? -2.054 21.774 8.718 1.00 87.75 124 PRO A CA 1
ATOM 944 C C . PRO A 1 124 ? -0.985 21.949 9.805 1.00 87.75 124 PRO A C 1
ATOM 946 O O . PRO A 1 124 ? 0.173 21.621 9.582 1.00 87.75 124 PRO A O 1
ATOM 949 N N . ALA A 1 125 ? -1.366 22.443 10.988 1.00 88.94 125 ALA A N 1
ATOM 950 C CA . ALA A 1 125 ? -0.440 22.645 12.101 1.00 88.94 125 ALA A CA 1
ATOM 951 C C . ALA A 1 125 ? -0.050 21.332 12.799 1.00 88.94 125 ALA A C 1
ATOM 953 O O . ALA A 1 125 ? 1.068 21.208 13.292 1.00 88.94 125 ALA A O 1
ATOM 954 N N . ALA A 1 126 ? -0.962 20.356 12.845 1.00 91.75 126 ALA A N 1
ATOM 955 C CA . ALA A 1 126 ? -0.729 19.084 13.524 1.00 91.75 126 ALA A CA 1
ATOM 956 C C . ALA A 1 126 ? -0.097 18.021 12.612 1.00 91.75 126 ALA A C 1
ATOM 958 O O . ALA A 1 126 ? 0.594 17.127 13.097 1.00 91.75 126 ALA A O 1
ATOM 959 N N . LEU A 1 127 ? -0.298 18.135 11.295 1.00 93.12 127 LEU A N 1
ATOM 960 C CA . LEU A 1 127 ? 0.178 17.156 10.322 1.00 93.12 127 LEU A CA 1
ATOM 961 C C . LEU A 1 127 ? 1.701 16.913 10.400 1.00 93.12 127 LEU A C 1
ATOM 963 O O . LEU A 1 127 ? 2.078 15.753 10.528 1.00 93.12 127 LEU A O 1
ATOM 967 N N . PRO A 1 128 ? 2.594 17.925 10.428 1.00 93.38 128 PRO A N 1
ATOM 968 C CA . PRO A 1 128 ? 4.035 17.670 10.520 1.00 93.38 128 PRO A CA 1
ATOM 969 C C . PRO A 1 128 ? 4.456 16.884 11.770 1.00 93.38 128 PRO A C 1
ATOM 971 O O . PRO A 1 128 ? 5.322 16.021 11.678 1.00 93.38 128 PRO A O 1
ATOM 974 N N . LEU A 1 129 ? 3.823 17.143 12.921 1.00 93.75 129 LEU A N 1
ATOM 975 C CA . LEU A 1 129 ? 4.108 16.429 14.173 1.00 93.75 129 LEU A CA 1
ATOM 976 C C . LEU A 1 129 ? 3.665 14.964 14.097 1.00 93.75 129 LEU A C 1
ATOM 978 O O . LEU A 1 129 ? 4.373 14.072 14.561 1.00 93.75 129 LEU A O 1
ATOM 982 N N . PHE A 1 130 ? 2.505 14.716 13.486 1.00 95.69 130 PHE A N 1
ATOM 983 C CA . PHE A 1 130 ? 2.031 13.362 13.224 1.00 95.69 130 PHE A CA 1
ATOM 984 C C . PHE A 1 130 ? 2.979 12.606 12.286 1.00 95.69 130 PHE A C 1
ATOM 986 O O . PHE A 1 130 ? 3.349 11.474 12.587 1.00 95.69 130 PHE A O 1
ATOM 993 N N . LEU A 1 131 ? 3.413 13.231 11.186 1.00 95.88 131 LEU A N 1
ATOM 994 C CA . LEU A 1 131 ? 4.332 12.599 10.234 1.00 95.88 131 LEU A CA 1
ATOM 995 C C . LEU A 1 131 ? 5.701 12.309 10.859 1.00 95.88 131 LEU A C 1
ATOM 997 O O . LEU A 1 131 ? 6.253 11.241 10.603 1.00 95.88 131 LEU A O 1
ATOM 1001 N N . ASP A 1 132 ? 6.230 13.204 11.701 1.00 95.88 132 ASP A N 1
ATOM 1002 C CA . ASP A 1 132 ? 7.478 12.956 12.433 1.00 95.88 132 ASP A CA 1
ATOM 1003 C C . ASP A 1 132 ? 7.347 11.745 13.369 1.00 95.88 132 ASP A C 1
ATOM 1005 O O . ASP A 1 132 ? 8.142 10.808 13.275 1.00 95.88 132 ASP A O 1
ATOM 1009 N N . SER A 1 133 ? 6.283 11.691 14.177 1.00 96.56 133 SER A N 1
ATOM 1010 C CA . SER A 1 133 ? 6.022 10.551 15.066 1.00 96.56 133 SER A CA 1
ATOM 1011 C C . SER A 1 133 ? 5.824 9.237 14.302 1.00 96.56 133 SER A C 1
ATOM 1013 O O . SER A 1 133 ? 6.368 8.205 14.700 1.00 96.56 133 SER A O 1
ATOM 1015 N N . LEU A 1 134 ? 5.074 9.264 13.198 1.00 96.75 134 LEU A N 1
ATOM 1016 C CA . LEU A 1 134 ? 4.865 8.096 12.347 1.00 96.75 134 LEU A CA 1
ATOM 1017 C C . LEU A 1 134 ? 6.186 7.623 11.726 1.00 96.75 134 LEU A C 1
ATOM 1019 O O . LEU A 1 134 ? 6.481 6.429 11.743 1.00 96.75 134 LEU A O 1
ATOM 1023 N N . SER A 1 135 ? 6.995 8.549 11.205 1.00 96.94 135 SER A N 1
ATOM 1024 C CA . SER A 1 135 ? 8.286 8.227 10.590 1.00 96.94 135 SER A CA 1
ATOM 1025 C C . SER A 1 135 ? 9.244 7.561 11.572 1.00 96.94 135 SER A C 1
ATOM 1027 O O . SER A 1 135 ? 9.901 6.587 11.214 1.00 96.94 135 SER A O 1
ATOM 1029 N N . GLU A 1 136 ? 9.269 8.021 12.823 1.00 96.69 136 GLU A N 1
ATOM 1030 C CA . GLU A 1 136 ? 10.066 7.423 13.890 1.00 96.69 136 GLU A CA 1
ATOM 1031 C C . GLU A 1 136 ? 9.591 6.009 14.219 1.00 96.69 136 GLU A C 1
ATOM 1033 O O . GLU A 1 136 ? 10.399 5.082 14.285 1.00 96.69 136 GLU A O 1
ATOM 1038 N N . PHE A 1 137 ? 8.274 5.813 14.331 1.00 96.56 137 PHE A N 1
ATOM 1039 C CA . PHE A 1 137 ? 7.704 4.494 14.587 1.00 96.56 137 PHE A CA 1
ATOM 1040 C C . PHE A 1 137 ? 8.036 3.502 13.464 1.00 96.56 137 PHE A C 1
ATOM 1042 O O . PHE A 1 137 ? 8.562 2.420 13.727 1.00 96.56 137 PHE A O 1
ATOM 1049 N N . VAL A 1 138 ? 7.809 3.873 12.201 1.00 96.44 138 VAL A N 1
ATOM 1050 C CA . VAL A 1 138 ? 8.114 3.005 11.050 1.00 96.44 138 VAL A CA 1
ATOM 1051 C C . VAL A 1 138 ? 9.626 2.763 10.930 1.00 96.44 138 VAL A C 1
ATOM 1053 O O . VAL A 1 138 ? 10.058 1.642 10.644 1.00 96.44 138 VAL A O 1
ATOM 1056 N N . ALA A 1 139 ? 10.455 3.774 11.205 1.00 94.81 139 ALA A N 1
ATOM 1057 C CA . ALA A 1 139 ? 11.907 3.632 11.224 1.00 94.81 139 ALA A CA 1
ATOM 1058 C C . ALA A 1 139 ? 12.403 2.689 12.327 1.00 94.81 139 ALA A C 1
ATOM 1060 O O . ALA A 1 139 ? 13.390 1.985 12.115 1.00 94.81 139 ALA A O 1
ATOM 1061 N N . SER A 1 140 ? 11.702 2.617 13.456 1.00 94.25 140 SER A N 1
ATOM 1062 C CA . SER A 1 140 ? 12.029 1.704 14.556 1.00 94.25 140 SER A CA 1
ATOM 1063 C C . SER A 1 140 ? 11.661 0.239 14.283 1.00 94.25 140 SER A C 1
ATOM 1065 O O . SER A 1 140 ? 12.158 -0.647 14.967 1.00 94.25 140 SER A O 1
ATOM 1067 N N . SER A 1 141 ? 10.823 -0.033 13.274 1.00 93.50 141 SER A N 1
ATOM 1068 C CA . SER A 1 141 ? 10.409 -1.397 12.934 1.00 93.50 141 SER A CA 1
ATOM 1069 C C . SER A 1 141 ? 11.548 -2.208 12.308 1.00 93.50 141 SER A C 1
ATOM 1071 O O . SER A 1 141 ? 12.100 -1.815 11.271 1.00 93.50 141 SER A O 1
ATOM 1073 N N . ASP A 1 142 ? 11.821 -3.380 12.890 1.00 90.44 142 ASP A N 1
ATOM 1074 C CA . ASP A 1 142 ? 12.775 -4.381 12.387 1.00 90.44 142 ASP A CA 1
ATOM 1075 C C . ASP A 1 142 ? 12.380 -4.938 11.009 1.00 90.44 142 ASP A C 1
ATOM 1077 O O . ASP A 1 142 ? 13.230 -5.397 10.243 1.00 90.44 142 ASP A O 1
ATOM 1081 N N . PHE A 1 143 ? 11.096 -4.848 10.653 1.00 92.38 143 PHE A N 1
ATOM 1082 C CA . PHE A 1 143 ? 10.584 -5.287 9.355 1.00 92.38 143 PHE A CA 1
ATOM 1083 C C . PHE A 1 143 ? 10.866 -4.293 8.235 1.00 92.38 143 PHE A C 1
ATOM 1085 O O . PHE A 1 143 ? 10.677 -4.622 7.070 1.00 92.38 143 PHE A O 1
ATOM 1092 N N . VAL A 1 144 ? 11.302 -3.073 8.537 1.00 93.56 144 VAL A N 1
ATOM 1093 C CA . VAL A 1 144 ? 11.553 -2.061 7.510 1.00 93.56 144 VAL A CA 1
ATOM 1094 C C . VAL A 1 144 ? 13.061 -1.900 7.354 1.00 93.56 144 VAL A C 1
ATOM 1096 O O . VAL A 1 144 ? 13.764 -1.509 8.279 1.00 93.56 144 VAL A O 1
ATOM 1099 N N . ALA A 1 145 ? 13.590 -2.188 6.175 1.00 92.19 145 ALA A N 1
ATOM 1100 C CA . ALA A 1 145 ? 14.981 -1.925 5.835 1.00 92.19 145 ALA A CA 1
ATOM 1101 C C . ALA A 1 145 ? 15.091 -0.667 4.966 1.00 92.19 145 ALA A C 1
ATOM 1103 O O . ALA A 1 145 ? 14.186 -0.339 4.201 1.00 92.19 145 ALA A O 1
ATOM 1104 N N . PHE A 1 146 ? 16.225 0.021 5.080 1.00 90.44 146 PHE A N 1
ATOM 1105 C CA . PHE A 1 146 ? 16.557 1.192 4.276 1.00 90.44 146 PHE A CA 1
ATOM 1106 C C . PHE A 1 146 ? 17.799 0.905 3.439 1.00 90.44 146 PHE A C 1
ATOM 1108 O O . PHE A 1 146 ? 18.815 0.444 3.964 1.00 90.44 146 PHE A O 1
ATOM 1115 N N . LYS A 1 147 ? 17.722 1.170 2.135 1.00 88.62 147 LYS A N 1
ATOM 1116 C CA . LYS A 1 147 ? 18.855 1.048 1.213 1.00 88.62 147 LYS A CA 1
ATOM 1117 C C . LYS A 1 147 ? 19.027 2.362 0.469 1.00 88.62 147 LYS A C 1
ATOM 1119 O O . LYS A 1 147 ? 18.345 2.615 -0.521 1.00 88.62 147 LYS A O 1
ATOM 1124 N N . GLN A 1 148 ? 19.952 3.192 0.944 1.00 85.38 148 GLN A N 1
ATOM 1125 C CA . GLN A 1 148 ? 20.285 4.433 0.258 1.00 85.38 148 GLN A CA 1
ATOM 1126 C C . GLN A 1 148 ? 20.938 4.122 -1.094 1.00 85.38 148 GLN A C 1
ATOM 1128 O O . GLN A 1 148 ? 22.014 3.527 -1.155 1.00 85.38 148 GLN A O 1
ATOM 1133 N N . GLY A 1 149 ? 20.266 4.517 -2.175 1.00 85.56 149 GLY A N 1
ATOM 1134 C CA . GLY A 1 149 ? 20.795 4.419 -3.531 1.00 85.56 149 GLY A CA 1
ATOM 1135 C C . GLY A 1 149 ? 21.594 5.663 -3.946 1.00 85.56 149 GLY A C 1
ATOM 1136 O O . GLY A 1 149 ? 21.512 6.703 -3.285 1.00 85.56 149 GLY A O 1
ATOM 1137 N N . PRO A 1 150 ? 22.337 5.590 -5.065 1.00 90.56 150 PRO A N 1
ATOM 1138 C CA . PRO A 1 150 ? 22.948 6.764 -5.684 1.00 90.56 150 PRO A CA 1
ATOM 1139 C C . PRO A 1 150 ? 21.897 7.810 -6.079 1.00 90.56 150 PRO A C 1
ATOM 1141 O O . PRO A 1 150 ? 20.788 7.461 -6.493 1.00 90.56 150 PRO A O 1
ATOM 1144 N N . THR A 1 151 ? 22.257 9.092 -5.995 1.00 87.94 151 THR A N 1
ATOM 1145 C CA . THR A 1 151 ? 21.399 10.207 -6.431 1.00 87.94 151 THR A CA 1
ATOM 1146 C C . THR A 1 151 ? 21.587 10.553 -7.906 1.00 87.94 151 THR A C 1
ATOM 1148 O O . THR A 1 151 ? 20.649 11.046 -8.534 1.00 87.94 151 THR A O 1
ATOM 1151 N N . ASP A 1 152 ? 22.764 10.273 -8.477 1.00 93.50 152 ASP A N 1
ATOM 1152 C CA . ASP A 1 152 ? 23.001 10.430 -9.911 1.00 93.50 152 ASP A CA 1
ATOM 1153 C C . ASP A 1 152 ? 22.074 9.490 -10.709 1.00 93.50 152 ASP A C 1
ATOM 1155 O O . ASP A 1 152 ? 22.038 8.287 -10.432 1.00 93.50 152 ASP A O 1
ATOM 1159 N N . PRO A 1 153 ? 21.322 9.984 -11.712 1.00 90.88 153 PRO A N 1
ATOM 1160 C CA . PRO A 1 153 ? 20.361 9.161 -12.443 1.00 90.88 153 PRO A CA 1
ATOM 1161 C C . PRO A 1 153 ? 20.965 7.941 -13.152 1.00 90.88 153 PRO A C 1
ATOM 1163 O O . PRO A 1 153 ? 20.320 6.888 -13.208 1.00 90.88 153 PRO A O 1
ATOM 1166 N N . ALA A 1 154 ? 22.175 8.057 -13.706 1.00 92.25 154 ALA A N 1
ATOM 1167 C CA . ALA A 1 154 ? 22.812 6.971 -14.446 1.00 92.25 154 ALA A CA 1
ATOM 1168 C C . ALA A 1 154 ? 23.355 5.900 -13.492 1.00 92.25 154 ALA A C 1
ATOM 1170 O O . ALA A 1 154 ? 23.179 4.702 -13.742 1.00 92.25 154 ALA A O 1
ATOM 1171 N N . GLU A 1 155 ? 23.963 6.312 -12.382 1.00 94.75 155 GLU A N 1
ATOM 1172 C CA . GLU A 1 155 ? 24.393 5.404 -11.316 1.00 94.75 155 GLU A CA 1
ATOM 1173 C C . GLU A 1 155 ? 23.202 4.734 -10.633 1.00 94.75 155 GLU A C 1
ATOM 1175 O O . GLU A 1 155 ? 23.206 3.514 -10.456 1.00 94.75 155 GLU A O 1
ATOM 1180 N N . ARG A 1 156 ? 22.136 5.490 -10.339 1.00 91.88 156 ARG A N 1
ATOM 1181 C CA . ARG A 1 156 ? 20.892 4.959 -9.766 1.00 91.88 156 ARG A CA 1
ATOM 1182 C C . ARG A 1 156 ? 20.288 3.889 -10.664 1.00 91.88 156 ARG A C 1
ATOM 1184 O O . ARG A 1 156 ? 19.856 2.850 -10.170 1.00 91.88 156 ARG A O 1
ATOM 1191 N N . LYS A 1 157 ? 20.269 4.110 -11.983 1.00 91.75 157 LYS A N 1
ATOM 1192 C CA . LYS A 1 157 ? 19.773 3.115 -12.941 1.00 91.75 157 LYS A CA 1
ATOM 1193 C C . LYS A 1 157 ? 20.580 1.815 -12.860 1.00 91.75 157 LYS A C 1
ATOM 1195 O O . LYS A 1 157 ? 19.985 0.757 -12.674 1.00 91.75 157 LYS A O 1
ATOM 1200 N N . LYS A 1 158 ? 21.914 1.895 -12.923 1.00 93.44 158 LYS A N 1
ATOM 1201 C CA . LYS A 1 158 ? 22.805 0.721 -12.833 1.00 93.44 158 LYS A CA 1
ATOM 1202 C C . LYS A 1 158 ? 22.653 -0.021 -11.504 1.00 93.44 158 LYS A C 1
ATOM 1204 O O . LYS A 1 158 ? 22.578 -1.246 -11.493 1.00 93.44 158 LYS A O 1
ATOM 1209 N N . TYR A 1 159 ? 22.574 0.721 -10.400 1.00 93.38 159 TYR A N 1
ATOM 1210 C CA . TYR A 1 159 ? 22.362 0.177 -9.059 1.00 93.38 159 TYR A CA 1
ATOM 1211 C C . TYR A 1 159 ? 21.056 -0.623 -8.974 1.00 93.38 159 TYR A C 1
ATOM 1213 O O . TYR A 1 159 ? 21.041 -1.761 -8.509 1.00 93.38 159 TYR A O 1
ATOM 1221 N N . ARG A 1 160 ? 19.961 -0.068 -9.501 1.00 93.19 160 ARG A N 1
ATOM 1222 C CA . ARG A 1 160 ? 18.657 -0.743 -9.526 1.00 93.19 160 ARG A CA 1
ATOM 1223 C C . ARG A 1 160 ? 18.647 -1.964 -10.443 1.00 93.19 160 ARG A C 1
ATOM 1225 O O . ARG A 1 160 ? 18.126 -3.001 -10.050 1.00 93.19 160 ARG A O 1
ATOM 1232 N N . GLU A 1 161 ? 19.253 -1.874 -11.627 1.00 93.06 161 GLU A N 1
ATOM 1233 C CA . GLU A 1 161 ? 19.407 -3.016 -12.544 1.00 93.06 161 GLU A CA 1
ATOM 1234 C C . GLU A 1 161 ? 20.202 -4.163 -11.897 1.00 93.06 161 GLU A C 1
ATOM 1236 O O . GLU A 1 161 ? 19.901 -5.334 -12.127 1.00 93.06 161 GLU A O 1
ATOM 1241 N N . GLN A 1 162 ? 21.205 -3.846 -11.071 1.00 94.38 162 GLN A N 1
ATOM 1242 C CA . GLN A 1 162 ? 21.936 -4.846 -10.299 1.00 94.38 162 GLN A CA 1
ATOM 1243 C C . GLN A 1 162 ? 21.045 -5.527 -9.256 1.00 94.38 162 GLN A C 1
ATOM 1245 O O . GLN A 1 162 ? 20.992 -6.754 -9.255 1.00 94.38 162 GLN A O 1
ATOM 1250 N N . ILE A 1 163 ? 20.320 -4.763 -8.431 1.00 94.44 163 ILE A N 1
ATOM 1251 C CA . ILE A 1 163 ? 19.408 -5.331 -7.422 1.00 94.44 163 ILE A CA 1
ATOM 1252 C C . ILE A 1 163 ? 18.364 -6.232 -8.081 1.00 94.44 163 ILE A C 1
ATOM 1254 O O . ILE A 1 163 ? 18.145 -7.348 -7.623 1.00 94.44 163 ILE A O 1
ATOM 1258 N N . ALA A 1 164 ? 17.749 -5.774 -9.173 1.00 93.88 164 ALA A N 1
ATOM 1259 C CA . ALA A 1 164 ? 16.762 -6.560 -9.901 1.00 93.88 164 ALA A CA 1
ATOM 1260 C C . ALA A 1 164 ? 17.367 -7.880 -10.402 1.00 93.88 164 ALA A C 1
ATOM 1262 O O . ALA A 1 164 ? 16.804 -8.950 -10.191 1.00 93.88 164 ALA A O 1
ATOM 1263 N N . ARG A 1 165 ? 18.556 -7.835 -11.009 1.00 94.56 165 ARG A N 1
ATOM 1264 C CA . ARG A 1 165 ? 19.250 -9.042 -11.478 1.00 94.56 165 ARG A CA 1
ATOM 1265 C C . ARG A 1 165 ? 19.587 -10.014 -10.345 1.00 94.56 165 ARG A C 1
ATOM 1267 O O . ARG A 1 165 ? 19.486 -11.216 -10.554 1.00 94.56 165 ARG A O 1
ATOM 1274 N N . GLU A 1 166 ? 20.000 -9.512 -9.185 1.00 95.44 166 GLU A N 1
ATOM 1275 C CA . GLU A 1 166 ? 20.310 -10.337 -8.010 1.00 95.44 166 GLU A CA 1
ATOM 1276 C C . GLU A 1 166 ? 19.051 -10.947 -7.381 1.00 95.44 166 GLU A C 1
ATOM 1278 O O . GLU A 1 166 ? 19.084 -12.095 -6.946 1.00 95.44 166 GLU A O 1
ATOM 1283 N N . ALA A 1 167 ? 17.943 -10.203 -7.358 1.00 94.25 167 ALA A N 1
ATOM 1284 C CA . ALA A 1 167 ? 16.670 -10.671 -6.818 1.00 94.25 167 ALA A CA 1
ATOM 1285 C C . ALA A 1 167 ? 16.020 -11.760 -7.684 1.00 94.25 167 ALA A C 1
ATOM 1287 O O . ALA A 1 167 ? 15.411 -12.685 -7.150 1.00 94.25 167 ALA A O 1
ATOM 1288 N N . GLY A 1 168 ? 16.144 -11.649 -9.011 1.00 94.75 168 GLY A N 1
ATOM 1289 C CA . GLY A 1 168 ? 15.512 -12.564 -9.959 1.00 94.75 168 GLY A CA 1
ATOM 1290 C C . GLY A 1 168 ? 13.978 -12.544 -9.909 1.00 94.75 168 GLY A C 1
ATOM 1291 O O . GLY A 1 168 ? 13.355 -11.687 -9.271 1.00 94.75 168 GLY A O 1
ATOM 1292 N N . ASP A 1 169 ? 13.364 -13.486 -10.623 1.00 95.12 169 ASP A N 1
ATOM 1293 C CA . ASP A 1 169 ? 11.910 -13.648 -10.660 1.00 95.12 169 ASP A CA 1
ATOM 1294 C C . ASP A 1 169 ? 11.363 -14.101 -9.299 1.00 95.12 169 ASP A C 1
ATOM 1296 O O . ASP A 1 169 ? 11.901 -15.001 -8.652 1.00 95.12 169 ASP A O 1
ATOM 1300 N N . GLN A 1 170 ? 10.244 -13.509 -8.891 1.00 92.12 170 GLN A N 1
ATOM 1301 C CA . GLN A 1 170 ? 9.531 -13.846 -7.667 1.00 92.12 170 GLN A CA 1
ATOM 1302 C C . GLN A 1 170 ? 8.425 -14.850 -7.996 1.00 92.12 170 GLN A C 1
ATOM 1304 O O . GLN A 1 170 ? 7.352 -14.493 -8.473 1.00 92.12 170 GLN A O 1
ATOM 1309 N N . ILE A 1 171 ? 8.681 -16.135 -7.761 1.00 86.25 171 ILE A N 1
ATOM 1310 C CA . ILE A 1 171 ? 7.683 -17.183 -8.004 1.00 86.25 171 ILE A CA 1
ATOM 1311 C C . ILE A 1 171 ? 6.809 -17.312 -6.757 1.00 86.25 171 ILE A C 1
ATOM 1313 O O . ILE A 1 171 ? 7.184 -17.974 -5.793 1.00 86.25 171 ILE A O 1
ATOM 1317 N N . ILE A 1 172 ? 5.649 -16.657 -6.773 1.00 86.75 172 ILE A N 1
ATOM 1318 C CA . ILE A 1 172 ? 4.657 -16.718 -5.695 1.00 86.75 172 ILE A CA 1
ATOM 1319 C C . ILE A 1 172 ? 3.374 -17.298 -6.283 1.00 86.75 172 ILE A C 1
ATOM 1321 O O . ILE A 1 172 ? 2.775 -16.703 -7.180 1.00 86.75 172 ILE A O 1
ATOM 1325 N N . SER A 1 173 ? 2.959 -18.475 -5.809 1.00 85.25 173 SER A N 1
ATOM 1326 C CA . SER A 1 173 ? 1.708 -19.074 -6.270 1.00 85.25 173 SER A CA 1
ATOM 1327 C C . SER A 1 173 ? 0.491 -18.373 -5.642 1.00 85.25 173 SER A C 1
ATOM 1329 O O . SER A 1 173 ? 0.610 -17.777 -4.566 1.00 85.25 173 SER A O 1
ATOM 1331 N N . PRO A 1 174 ? -0.705 -18.476 -6.254 1.00 84.75 174 PRO A N 1
ATOM 1332 C CA . PRO A 1 174 ? -1.937 -17.989 -5.633 1.00 84.75 174 PRO A CA 1
ATOM 1333 C C . PRO A 1 174 ? -2.169 -18.574 -4.235 1.00 84.75 174 PRO A C 1
ATOM 1335 O O . PRO A 1 174 ? -2.585 -17.856 -3.328 1.00 84.75 174 PRO A O 1
ATOM 1338 N N . GLY A 1 175 ? -1.851 -19.862 -4.054 1.00 87.00 175 GLY A N 1
ATOM 1339 C CA . GLY A 1 175 ? -1.952 -20.549 -2.768 1.00 87.00 175 GLY A CA 1
ATOM 1340 C C . GLY A 1 175 ? -1.006 -19.964 -1.722 1.00 87.00 175 GLY A C 1
ATOM 1341 O O . GLY A 1 175 ? -1.453 -19.645 -0.625 1.00 87.00 175 GLY A O 1
ATOM 1342 N N . ASP A 1 176 ? 0.262 -19.739 -2.079 1.00 89.00 176 ASP A N 1
ATOM 1343 C CA . ASP A 1 176 ? 1.250 -19.156 -1.159 1.00 89.00 176 ASP A CA 1
ATOM 1344 C C . ASP A 1 176 ? 0.874 -17.726 -0.761 1.00 89.00 176 ASP A C 1
ATOM 1346 O O . ASP A 1 176 ? 1.010 -17.339 0.402 1.00 89.00 176 ASP A O 1
ATOM 1350 N N . LEU A 1 177 ? 0.395 -16.923 -1.718 1.00 90.56 177 LEU A N 1
ATOM 1351 C CA . LEU A 1 177 ? -0.048 -15.559 -1.443 1.00 90.56 177 LEU A CA 1
ATOM 1352 C C . LEU A 1 177 ? -1.253 -15.561 -0.495 1.00 90.56 177 LEU A C 1
ATOM 1354 O O . LEU A 1 177 ? -1.254 -14.837 0.503 1.00 90.56 177 LEU A O 1
ATOM 1358 N N . ALA A 1 178 ? -2.248 -16.409 -0.770 1.00 89.81 178 ALA A N 1
ATOM 1359 C CA . ALA A 1 178 ? -3.425 -16.556 0.075 1.00 89.81 178 ALA A CA 1
ATOM 1360 C C . ALA A 1 178 ? -3.049 -17.026 1.489 1.00 89.81 178 ALA A C 1
ATOM 1362 O O . ALA A 1 178 ? -3.456 -16.397 2.466 1.00 89.81 178 ALA A O 1
ATOM 1363 N N . GLU A 1 179 ? -2.225 -18.067 1.617 1.00 89.56 179 GLU A N 1
ATOM 1364 C CA . GLU A 1 179 ? -1.796 -18.602 2.912 1.00 89.56 179 GLU A CA 1
ATOM 1365 C C . GLU A 1 179 ? -1.068 -17.543 3.749 1.00 89.56 179 GLU A C 1
ATOM 1367 O O . GLU A 1 179 ? -1.366 -17.362 4.934 1.00 89.56 179 GLU A O 1
ATOM 1372 N N . LYS A 1 180 ? -0.125 -16.816 3.142 1.00 89.88 180 LYS A N 1
ATOM 1373 C CA . LYS A 1 180 ? 0.703 -15.844 3.863 1.00 89.88 180 LYS A CA 1
ATOM 1374 C C . LYS A 1 180 ? -0.063 -14.586 4.249 1.00 89.88 180 LYS A C 1
ATOM 1376 O O . LYS A 1 180 ? 0.140 -14.078 5.352 1.00 89.88 180 LYS A O 1
ATOM 1381 N N . CYS A 1 181 ? -0.930 -14.085 3.372 1.00 91.56 181 CYS A N 1
ATOM 1382 C CA . CYS A 1 181 ? -1.606 -12.809 3.591 1.00 91.56 181 CYS A CA 1
ATOM 1383 C C . CYS A 1 181 ? -2.969 -12.947 4.282 1.00 91.56 181 CYS A C 1
ATOM 1385 O O . CYS A 1 181 ? -3.307 -12.108 5.115 1.00 91.56 181 CYS A O 1
ATOM 1387 N N . CYS A 1 182 ? -3.745 -14.000 4.005 1.00 93.38 182 CYS A N 1
ATOM 1388 C CA . CYS A 1 182 ? -5.114 -14.121 4.527 1.00 93.38 182 CYS A CA 1
ATOM 1389 C C . CYS A 1 182 ? -5.175 -14.708 5.946 1.00 93.38 182 CYS A C 1
ATOM 1391 O O . CYS A 1 182 ? -6.193 -14.573 6.620 1.00 93.38 182 CYS A O 1
ATOM 1393 N N . ARG A 1 183 ? -4.098 -15.337 6.442 1.00 91.25 183 ARG A N 1
ATOM 1394 C CA . ARG A 1 183 ? -4.055 -16.004 7.763 1.00 91.25 183 ARG A CA 1
ATOM 1395 C C . ARG A 1 183 ? -4.376 -15.083 8.947 1.00 91.25 183 ARG A C 1
ATOM 1397 O O . ARG A 1 183 ? -4.829 -15.543 10.002 1.00 91.25 183 ARG A O 1
ATOM 1404 N N . GLU A 1 184 ? -4.095 -13.794 8.813 1.00 90.69 184 GLU A N 1
ATOM 1405 C CA . GLU A 1 184 ? -4.352 -12.823 9.877 1.00 90.69 184 GLU A CA 1
ATOM 1406 C C . GLU A 1 184 ? -5.772 -12.265 9.872 1.00 90.69 184 GLU A C 1
ATOM 1408 O O . GLU A 1 184 ? -6.189 -11.782 10.921 1.00 90.69 184 GLU A O 1
ATOM 1413 N N . ILE A 1 185 ? -6.527 -12.443 8.782 1.00 97.25 185 ILE A N 1
ATOM 1414 C CA . ILE A 1 185 ? -7.946 -12.086 8.717 1.00 97.25 185 ILE A CA 1
ATOM 1415 C C . ILE A 1 185 ? -8.735 -13.058 9.601 1.00 97.25 185 ILE A C 1
ATOM 1417 O O . ILE A 1 185 ? -8.728 -14.273 9.365 1.00 97.25 185 ILE A O 1
ATOM 1421 N N . LYS A 1 186 ? -9.372 -12.544 10.655 1.00 96.75 186 LYS A N 1
ATOM 1422 C CA . LYS A 1 186 ? -10.068 -13.362 11.667 1.00 96.75 186 LYS A CA 1
ATOM 1423 C C . LYS A 1 186 ? -11.528 -13.601 11.333 1.00 96.75 186 LYS A C 1
ATOM 1425 O O . LYS A 1 186 ? -12.051 -14.668 11.657 1.00 96.75 186 LYS A O 1
ATOM 1430 N N . ASP A 1 187 ? -12.166 -12.643 10.683 1.00 97.38 187 ASP A N 1
ATOM 1431 C CA . ASP A 1 187 ? -13.516 -12.779 10.174 1.00 97.38 187 ASP A CA 1
ATOM 1432 C C . ASP A 1 187 ? -13.555 -13.816 9.033 1.00 97.38 187 ASP A C 1
ATOM 1434 O O . ASP A 1 187 ? -12.913 -13.627 7.993 1.00 97.38 187 ASP A O 1
ATOM 1438 N N . PRO A 1 188 ? -14.283 -14.934 9.200 1.00 96.75 188 PRO A N 1
ATOM 1439 C CA . PRO A 1 188 ? -14.271 -16.021 8.228 1.00 96.75 188 PRO A CA 1
ATOM 1440 C C . PRO A 1 188 ? -14.930 -15.641 6.898 1.00 96.75 188 PRO A C 1
ATOM 1442 O O . PRO A 1 188 ? -14.576 -16.214 5.866 1.00 96.75 188 PRO A O 1
ATOM 1445 N N . GLU A 1 189 ? -15.872 -14.696 6.891 1.00 97.75 189 GLU A N 1
ATOM 1446 C CA . GLU A 1 189 ? -16.546 -14.268 5.664 1.00 97.75 189 GLU A CA 1
ATOM 1447 C C . GLU A 1 189 ? -15.657 -13.323 4.863 1.00 97.75 189 GLU A C 1
ATOM 1449 O O . GLU A 1 189 ? -15.518 -13.511 3.652 1.00 97.75 189 GLU A O 1
ATOM 1454 N N . ILE A 1 190 ? -14.985 -12.379 5.536 1.00 98.44 190 ILE A N 1
ATOM 1455 C CA . ILE A 1 190 ? -13.965 -11.535 4.897 1.00 98.44 190 ILE A CA 1
ATOM 1456 C C . ILE A 1 190 ? -12.850 -12.417 4.348 1.00 98.44 190 ILE A C 1
ATOM 1458 O O . ILE A 1 190 ? -12.528 -12.321 3.168 1.00 98.44 190 ILE A O 1
ATOM 1462 N N . ARG A 1 191 ? -12.317 -13.340 5.158 1.00 97.69 191 ARG A N 1
ATOM 1463 C CA . ARG A 1 191 ? -11.238 -14.234 4.728 1.00 97.69 191 ARG A CA 1
ATOM 1464 C C . ARG A 1 191 ? -11.629 -15.039 3.490 1.00 97.69 191 ARG A C 1
ATOM 1466 O O . ARG A 1 191 ? -10.869 -15.087 2.526 1.00 97.69 191 ARG A O 1
ATOM 1473 N N . ARG A 1 192 ? -12.827 -15.632 3.488 1.00 96.81 192 ARG A N 1
ATOM 1474 C CA . ARG A 1 192 ? -13.334 -16.400 2.344 1.00 96.81 192 ARG A CA 1
ATOM 1475 C C . ARG A 1 192 ? -13.495 -15.531 1.100 1.00 96.81 192 ARG A C 1
ATOM 1477 O O . ARG A 1 192 ? -13.172 -15.987 0.004 1.00 96.81 192 ARG A O 1
ATOM 1484 N N . PHE A 1 193 ? -13.997 -14.309 1.246 1.00 98.12 193 PHE A N 1
ATOM 1485 C CA . PHE A 1 193 ? -14.096 -13.349 0.148 1.00 98.12 193 PHE A CA 1
ATOM 1486 C C . PHE A 1 193 ? -12.720 -13.003 -0.429 1.00 98.12 193 PHE A C 1
ATOM 1488 O O . PHE A 1 193 ? -12.554 -13.041 -1.650 1.00 98.12 193 PHE A O 1
ATOM 1495 N N . THR A 1 194 ? -11.726 -12.734 0.423 1.00 98.31 194 THR A N 1
ATOM 1496 C CA . THR A 1 194 ? -10.349 -12.449 -0.000 1.00 98.31 194 THR A CA 1
ATOM 1497 C C . THR A 1 194 ? -9.741 -13.638 -0.745 1.00 98.31 194 THR A C 1
ATOM 1499 O O . THR A 1 194 ? -9.238 -13.474 -1.855 1.00 98.31 194 THR A O 1
ATOM 1502 N N . GLU A 1 195 ? -9.841 -14.845 -0.184 1.00 96.88 195 GLU A N 1
ATOM 1503 C CA . GLU A 1 195 ? -9.311 -16.076 -0.788 1.00 96.88 195 GLU A CA 1
ATOM 1504 C C . GLU A 1 195 ? -10.008 -16.401 -2.120 1.00 96.88 195 GLU A C 1
ATOM 1506 O O . GLU A 1 195 ? -9.347 -16.748 -3.098 1.00 96.88 195 GLU A O 1
ATOM 1511 N N . THR A 1 196 ? -11.334 -16.230 -2.192 1.00 96.25 196 THR A N 1
ATOM 1512 C CA . THR A 1 196 ? -12.105 -16.437 -3.431 1.00 96.25 196 THR A CA 1
ATOM 1513 C C . THR A 1 196 ? -11.690 -15.437 -4.503 1.00 96.25 196 THR A C 1
ATOM 1515 O O . THR A 1 196 ? -11.457 -15.827 -5.643 1.00 96.25 196 THR A O 1
ATOM 1518 N N . SER A 1 197 ? -11.551 -14.162 -4.139 1.00 97.69 197 SER A N 1
ATOM 1519 C CA . SER A 1 197 ? -11.140 -13.109 -5.069 1.00 97.69 197 SER A CA 1
ATOM 152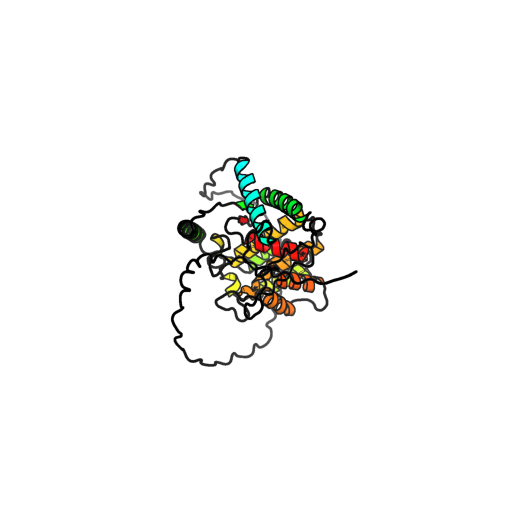0 C C . SER A 1 197 ? -9.723 -13.356 -5.593 1.00 97.69 197 SER A C 1
ATOM 1522 O O . SER A 1 197 ? -9.501 -13.298 -6.797 1.00 97.69 197 SER A O 1
ATOM 1524 N N . LEU A 1 198 ? -8.775 -13.734 -4.729 1.00 96.81 198 LEU A N 1
ATOM 1525 C CA . LEU A 1 198 ? -7.422 -14.118 -5.148 1.00 96.81 198 LEU A CA 1
ATOM 1526 C C . LEU A 1 198 ? -7.419 -15.318 -6.101 1.00 96.81 198 LEU A C 1
ATOM 1528 O O . LEU A 1 198 ? -6.704 -15.306 -7.099 1.00 96.81 198 LEU A O 1
ATOM 1532 N N . ALA A 1 199 ? -8.228 -16.342 -5.826 1.00 95.44 199 ALA A N 1
ATOM 1533 C CA . ALA A 1 199 ? -8.319 -17.525 -6.680 1.00 95.44 199 ALA A CA 1
ATOM 1534 C C . ALA A 1 199 ? -8.904 -17.227 -8.073 1.00 95.44 199 ALA A C 1
ATOM 1536 O O . ALA A 1 199 ? -8.683 -18.001 -9.002 1.00 95.44 199 ALA A O 1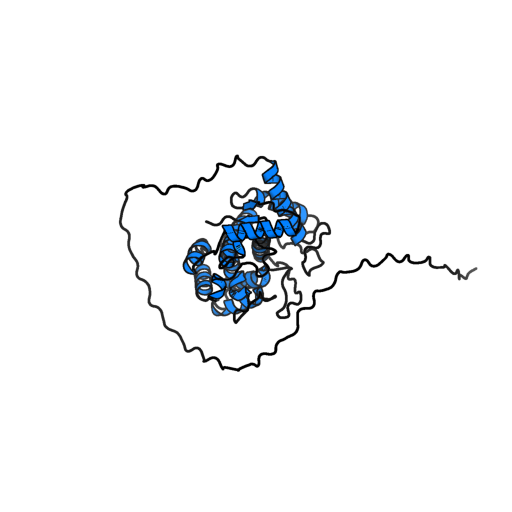
ATOM 1537 N N . GLN A 1 200 ? -9.657 -16.132 -8.216 1.00 96.81 200 GLN A N 1
ATOM 1538 C CA . GLN A 1 200 ? -10.228 -15.674 -9.486 1.00 96.81 200 GLN A CA 1
ATOM 1539 C C . GLN A 1 200 ? -9.382 -14.595 -10.176 1.00 96.81 200 GLN A C 1
ATOM 1541 O O . GLN A 1 200 ? -9.734 -14.162 -11.274 1.00 96.81 200 GLN A O 1
ATOM 1546 N N . ALA A 1 201 ? -8.291 -14.143 -9.551 1.00 96.56 201 ALA A N 1
ATOM 1547 C CA . ALA A 1 201 ? -7.420 -13.134 -10.133 1.00 96.56 201 ALA A CA 1
ATOM 1548 C C . ALA A 1 201 ? -6.821 -13.627 -11.469 1.00 96.56 201 ALA A C 1
ATOM 1550 O O . ALA A 1 201 ? -6.539 -14.823 -11.616 1.00 96.56 201 ALA A O 1
ATOM 1551 N N . PRO A 1 202 ? -6.613 -12.727 -12.447 1.00 96.19 202 PRO A N 1
ATOM 1552 C CA . PRO A 1 202 ? -5.996 -13.079 -13.722 1.00 96.19 202 PRO A CA 1
ATOM 1553 C C . PRO A 1 202 ? -4.604 -13.681 -13.500 1.00 96.19 202 PRO A C 1
ATOM 1555 O O . PRO A 1 202 ? -3.876 -13.268 -12.597 1.00 96.19 202 PRO A O 1
ATOM 1558 N N . GLN A 1 203 ? -4.200 -14.649 -14.329 1.00 95.69 203 GLN A N 1
ATOM 1559 C CA . GLN A 1 203 ? -2.891 -15.297 -14.180 1.00 95.69 203 GLN A CA 1
ATOM 1560 C C . GLN A 1 203 ? -1.750 -14.272 -14.271 1.00 95.69 203 GLN A C 1
ATOM 1562 O O . GLN A 1 203 ? -0.730 -14.395 -13.595 1.00 95.69 203 GLN A O 1
ATOM 1567 N N . GLU A 1 204 ? -1.945 -13.241 -15.084 1.00 96.44 204 GLU A N 1
ATOM 1568 C CA . GLU A 1 204 ? -1.028 -12.143 -15.325 1.00 96.44 204 GLU A CA 1
ATOM 1569 C C . GLU A 1 204 ? -0.701 -11.351 -14.055 1.00 96.44 204 GLU A C 1
ATOM 1571 O O . GLU A 1 204 ? 0.444 -10.926 -13.910 1.00 96.44 204 GLU A O 1
ATOM 1576 N N . PHE A 1 205 ? -1.633 -11.230 -13.100 1.00 97.19 205 PHE A N 1
ATOM 1577 C CA . PHE A 1 205 ? -1.366 -10.612 -11.795 1.00 97.19 205 PHE A CA 1
ATOM 1578 C C . PHE A 1 205 ? -0.198 -11.307 -11.078 1.00 97.19 205 PHE A C 1
ATOM 1580 O O . PHE A 1 205 ? 0.705 -10.642 -10.571 1.00 97.19 205 PHE A O 1
ATOM 1587 N N . PHE A 1 206 ? -0.150 -12.643 -11.125 1.00 96.44 206 PHE A N 1
ATOM 1588 C CA . PHE A 1 206 ? 0.900 -13.442 -10.481 1.00 96.44 206 PHE A CA 1
ATOM 1589 C C . PHE A 1 206 ? 2.253 -13.383 -11.197 1.00 96.44 206 PHE A C 1
ATOM 1591 O O . PHE A 1 206 ? 3.262 -13.847 -10.669 1.00 96.44 206 PHE A O 1
ATOM 1598 N N . LEU A 1 207 ? 2.290 -12.840 -12.415 1.00 95.62 207 LEU A N 1
ATOM 1599 C CA . LEU A 1 207 ? 3.497 -12.749 -13.237 1.00 95.62 207 LEU A CA 1
ATOM 1600 C C . LEU A 1 207 ? 3.970 -11.303 -13.406 1.00 95.62 207 LEU A C 1
ATOM 1602 O O . LEU A 1 207 ? 5.120 -11.088 -13.785 1.00 95.62 207 LEU A O 1
ATOM 1606 N N . ALA A 1 208 ? 3.125 -10.314 -13.133 1.00 95.56 208 ALA A N 1
ATOM 1607 C CA . ALA A 1 208 ? 3.433 -8.918 -13.382 1.00 95.56 208 ALA A CA 1
ATOM 1608 C C . ALA A 1 208 ? 4.549 -8.382 -12.463 1.00 95.56 208 ALA A C 1
ATOM 1610 O O . ALA A 1 208 ? 4.647 -8.782 -11.297 1.00 95.56 208 ALA A O 1
ATOM 1611 N N . PRO A 1 209 ? 5.383 -7.450 -12.960 1.00 95.00 209 PRO A N 1
ATOM 1612 C CA . PRO A 1 209 ? 6.225 -6.636 -12.095 1.00 95.00 209 PRO A CA 1
ATOM 1613 C C . PRO A 1 209 ? 5.363 -5.642 -11.313 1.00 95.00 209 PRO A C 1
ATOM 1615 O O . PRO A 1 209 ? 4.300 -5.231 -11.787 1.00 95.00 209 PRO A O 1
ATOM 1618 N N . SER A 1 210 ? 5.829 -5.189 -10.148 1.00 93.06 210 SER A N 1
ATOM 1619 C CA . SER A 1 210 ? 5.096 -4.174 -9.380 1.00 93.06 210 SER A CA 1
ATOM 1620 C C . SER A 1 210 ? 5.050 -2.824 -10.103 1.00 93.06 210 SER A C 1
ATOM 1622 O O . SER A 1 210 ? 4.071 -2.087 -9.996 1.00 93.06 210 SER A O 1
ATOM 1624 N N . SER A 1 211 ? 6.061 -2.533 -10.932 1.00 88.19 211 SER A N 1
ATOM 1625 C CA . SER A 1 211 ? 6.140 -1.323 -11.749 1.00 88.19 211 SER A CA 1
ATOM 1626 C C . SER A 1 211 ? 6.612 -1.614 -13.173 1.00 88.19 211 SER A C 1
ATOM 1628 O O . SER A 1 211 ? 7.753 -2.023 -13.382 1.00 88.19 211 SER A O 1
ATOM 1630 N N . SER A 1 212 ? 5.790 -1.291 -14.177 1.00 78.56 212 SER A N 1
ATOM 1631 C CA . SER A 1 212 ? 6.142 -1.465 -15.599 1.00 78.56 212 SER A CA 1
ATOM 1632 C C . SER A 1 212 ? 7.302 -0.572 -16.059 1.00 78.56 212 SER A C 1
ATOM 1634 O O . SER A 1 212 ? 7.981 -0.894 -17.028 1.00 78.56 212 SER A O 1
ATOM 1636 N N . THR A 1 213 ? 7.532 0.565 -15.388 1.00 78.88 213 THR A N 1
ATOM 1637 C CA . THR A 1 213 ? 8.640 1.487 -15.713 1.00 78.88 213 THR A CA 1
ATOM 1638 C C . THR A 1 213 ? 9.887 1.242 -14.867 1.00 78.88 213 THR A C 1
ATOM 1640 O O . THR A 1 213 ? 10.944 1.799 -15.165 1.00 78.88 213 THR A O 1
ATOM 1643 N N . GLY A 1 214 ? 9.763 0.467 -13.783 1.00 77.12 214 GLY A N 1
ATOM 1644 C CA . GLY A 1 214 ? 10.840 0.193 -12.835 1.00 77.12 214 GLY A CA 1
ATOM 1645 C C . GLY A 1 214 ? 11.394 1.431 -12.121 1.00 77.12 214 GLY A C 1
ATOM 1646 O O . GLY A 1 214 ? 12.520 1.386 -11.624 1.00 77.12 214 GLY A O 1
ATOM 1647 N N . LYS A 1 215 ? 10.663 2.555 -12.090 1.00 78.50 215 LYS A N 1
ATOM 1648 C CA . LYS A 1 215 ? 11.170 3.830 -11.547 1.00 78.50 215 LYS A CA 1
ATOM 1649 C C . LYS A 1 215 ? 10.953 3.995 -10.049 1.00 78.50 215 LYS A C 1
ATOM 1651 O O . LYS A 1 215 ? 11.859 4.494 -9.382 1.00 78.50 215 LYS A O 1
ATOM 1656 N N . TYR A 1 216 ? 9.770 3.622 -9.572 1.00 79.12 216 TYR A N 1
ATOM 1657 C CA . TYR A 1 216 ? 9.271 4.046 -8.264 1.00 79.12 216 TYR A CA 1
ATOM 1658 C C . TYR A 1 216 ? 9.461 2.983 -7.188 1.00 79.12 216 TYR A C 1
ATOM 1660 O O . TYR A 1 216 ? 10.021 3.290 -6.153 1.00 79.12 216 TYR A O 1
ATOM 1668 N N . HIS A 1 217 ? 9.084 1.737 -7.469 1.00 90.31 217 HIS A N 1
ATOM 1669 C CA . HIS A 1 217 ? 9.082 0.664 -6.474 1.00 90.31 217 HIS A CA 1
ATOM 1670 C C . HIS A 1 217 ? 10.495 0.160 -6.131 1.00 90.31 217 HIS A C 1
ATOM 1672 O O . HIS A 1 217 ? 11.442 0.401 -6.902 1.00 90.31 217 HIS A O 1
ATOM 1678 N N . PRO A 1 218 ? 10.665 -0.570 -5.015 1.00 94.12 218 PRO A N 1
ATOM 1679 C CA . PRO A 1 218 ? 11.883 -1.319 -4.724 1.00 94.12 218 PRO A CA 1
ATOM 1680 C C . PRO A 1 218 ? 12.353 -2.143 -5.927 1.00 94.12 218 PRO A C 1
ATOM 1682 O O . PRO A 1 218 ? 11.565 -2.737 -6.664 1.00 94.12 218 PRO A O 1
ATOM 1685 N N . ALA A 1 219 ? 13.661 -2.136 -6.182 1.00 94.31 219 ALA A N 1
ATOM 1686 C CA . ALA A 1 219 ? 14.205 -2.703 -7.416 1.00 94.31 219 ALA A CA 1
ATOM 1687 C C . ALA A 1 219 ? 14.107 -4.239 -7.485 1.00 94.31 219 ALA A C 1
ATOM 1689 O O . ALA A 1 219 ? 14.238 -4.803 -8.563 1.00 94.31 219 ALA A O 1
ATOM 1690 N N . ASP A 1 220 ? 13.851 -4.917 -6.370 1.00 94.50 220 ASP A N 1
ATOM 1691 C CA . ASP A 1 220 ? 13.613 -6.363 -6.309 1.00 94.50 220 ASP A CA 1
ATOM 1692 C C . ASP A 1 220 ? 12.162 -6.765 -6.640 1.00 94.50 220 ASP A C 1
ATOM 1694 O O . ASP A 1 220 ? 11.859 -7.951 -6.734 1.00 94.50 220 ASP A O 1
ATOM 1698 N N . GLU A 1 221 ? 11.273 -5.800 -6.887 1.00 94.94 221 GLU A N 1
ATOM 1699 C CA . GLU A 1 221 ? 9.877 -6.042 -7.279 1.00 94.94 221 GLU A CA 1
ATOM 1700 C C . GLU A 1 221 ? 9.604 -5.781 -8.770 1.00 94.94 221 GLU A C 1
ATOM 1702 O O . GLU A 1 221 ? 8.472 -5.896 -9.239 1.00 94.94 221 GLU A O 1
ATOM 1707 N N . ILE A 1 222 ? 10.622 -5.402 -9.545 1.00 93.62 222 ILE A N 1
ATOM 1708 C CA . ILE A 1 222 ? 10.437 -5.030 -10.959 1.00 93.62 222 ILE A CA 1
ATOM 1709 C C . ILE A 1 222 ? 10.576 -6.221 -11.919 1.00 93.62 222 ILE A C 1
ATOM 1711 O O . ILE A 1 222 ? 10.417 -6.053 -13.126 1.00 93.62 222 ILE A O 1
ATOM 1715 N N . ASN A 1 223 ? 10.875 -7.410 -11.391 1.00 94.12 223 ASN A N 1
ATOM 1716 C CA . ASN A 1 223 ? 10.919 -8.662 -12.146 1.00 94.12 223 ASN A CA 1
ATOM 1717 C C . ASN A 1 223 ? 9.552 -9.353 -12.161 1.00 94.12 223 ASN A C 1
ATOM 1719 O O . ASN A 1 223 ? 8.591 -8.903 -11.531 1.00 94.12 223 ASN A O 1
ATOM 1723 N N . LYS A 1 224 ? 9.471 -10.487 -12.863 1.00 95.81 224 LYS A N 1
ATOM 1724 C CA . LYS A 1 224 ? 8.261 -11.306 -12.920 1.00 95.81 224 LYS A CA 1
ATOM 1725 C C . LYS A 1 224 ? 7.795 -11.692 -11.512 1.00 95.81 224 LYS A C 1
ATOM 1727 O O . LYS A 1 224 ? 8.605 -12.101 -10.684 1.00 95.81 224 LYS A O 1
ATOM 1732 N N . GLY A 1 225 ? 6.495 -11.558 -11.262 1.00 95.50 225 GLY A N 1
ATOM 1733 C CA . GLY A 1 225 ? 5.844 -11.851 -9.979 1.00 95.50 225 GLY A CA 1
ATOM 1734 C C . GLY A 1 225 ? 6.156 -10.854 -8.860 1.00 95.50 225 GLY A C 1
ATOM 1735 O O . GLY A 1 225 ? 5.719 -11.031 -7.720 1.00 95.50 225 GLY A O 1
ATOM 1736 N N . GLY A 1 226 ? 6.876 -9.774 -9.168 1.00 96.56 226 GLY A N 1
ATOM 1737 C CA . GLY A 1 226 ? 7.171 -8.723 -8.207 1.00 96.56 226 GLY A CA 1
ATOM 1738 C C . GLY A 1 226 ? 5.926 -7.996 -7.691 1.00 96.56 226 GLY A C 1
ATOM 1739 O O . GLY A 1 226 ? 5.945 -7.514 -6.562 1.00 96.56 226 GLY A O 1
ATOM 1740 N N . LEU A 1 227 ? 4.809 -8.005 -8.431 1.00 96.56 227 LEU A N 1
ATOM 1741 C CA . LEU A 1 227 ? 3.528 -7.493 -7.935 1.00 96.56 227 LEU A CA 1
ATOM 1742 C C . LEU A 1 227 ? 3.009 -8.290 -6.722 1.00 96.56 227 LEU A C 1
ATOM 1744 O O . LEU A 1 227 ? 2.500 -7.706 -5.769 1.00 96.56 227 LEU A O 1
ATOM 1748 N N . CYS A 1 228 ? 3.201 -9.611 -6.682 1.00 97.25 228 CYS A N 1
ATOM 1749 C CA . CYS A 1 228 ? 2.838 -10.408 -5.505 1.00 97.25 228 CYS A CA 1
ATOM 1750 C C . CYS A 1 228 ? 3.758 -10.132 -4.307 1.00 97.25 228 CYS A C 1
ATOM 1752 O O . CYS A 1 228 ? 3.299 -10.142 -3.162 1.00 97.25 228 CYS A O 1
ATOM 1754 N N . LEU A 1 229 ? 5.050 -9.881 -4.548 1.00 96.69 229 LEU A N 1
ATOM 1755 C CA . LEU A 1 229 ? 5.977 -9.456 -3.493 1.00 96.69 229 LEU A CA 1
ATOM 1756 C C . LEU A 1 229 ? 5.556 -8.096 -2.924 1.00 96.69 229 LEU A C 1
ATOM 1758 O O . LEU A 1 229 ? 5.493 -7.939 -1.704 1.00 96.69 229 LEU A O 1
ATOM 1762 N N . HIS A 1 230 ? 5.202 -7.162 -3.803 1.00 97.25 230 HIS A N 1
ATOM 1763 C CA . HIS A 1 230 ? 4.676 -5.855 -3.441 1.00 97.25 230 HIS A CA 1
ATOM 1764 C C . HIS A 1 230 ? 3.427 -5.971 -2.556 1.00 97.25 230 HIS A C 1
ATOM 1766 O O . HIS A 1 230 ? 3.416 -5.440 -1.449 1.00 97.25 230 HIS A O 1
ATOM 1772 N N . VAL A 1 231 ? 2.428 -6.770 -2.951 1.00 97.81 231 VAL A N 1
ATOM 1773 C CA . VAL A 1 231 ? 1.226 -7.006 -2.127 1.00 97.81 231 VAL A CA 1
ATOM 1774 C C . VAL A 1 231 ? 1.586 -7.522 -0.730 1.00 97.81 231 VAL A C 1
ATOM 1776 O O . VAL A 1 231 ? 1.062 -7.020 0.263 1.00 97.81 231 VAL A O 1
ATOM 1779 N N . ARG A 1 232 ? 2.523 -8.472 -0.604 1.00 97.31 232 ARG A N 1
ATOM 1780 C CA . ARG A 1 232 ? 2.968 -8.962 0.717 1.00 97.31 232 ARG A CA 1
ATOM 1781 C C . ARG A 1 232 ? 3.584 -7.846 1.568 1.00 97.31 232 ARG A C 1
ATOM 1783 O O . ARG A 1 232 ? 3.337 -7.797 2.771 1.00 97.31 232 ARG A O 1
ATOM 1790 N N . ARG A 1 233 ? 4.366 -6.957 0.954 1.00 97.38 233 ARG A N 1
ATOM 1791 C CA . ARG A 1 233 ? 5.019 -5.817 1.620 1.00 97.38 233 ARG A CA 1
ATOM 1792 C C . ARG A 1 233 ? 4.023 -4.752 2.050 1.00 97.38 233 ARG A C 1
ATOM 1794 O O . ARG A 1 233 ? 4.107 -4.263 3.174 1.00 97.38 233 ARG A O 1
ATOM 1801 N N . VAL A 1 234 ? 3.056 -4.451 1.191 1.00 98.12 234 VAL A N 1
ATOM 1802 C CA . VAL A 1 234 ? 1.936 -3.547 1.468 1.00 98.12 234 VAL A CA 1
ATOM 1803 C C . VAL A 1 234 ? 1.094 -4.071 2.631 1.00 98.12 234 VAL A C 1
ATOM 1805 O O . VAL A 1 234 ? 0.778 -3.318 3.550 1.00 98.12 234 VAL A O 1
ATOM 1808 N N . VAL A 1 235 ? 0.813 -5.377 2.667 1.00 98.06 235 VAL A N 1
ATOM 1809 C CA . VAL A 1 235 ? 0.117 -6.027 3.789 1.00 98.06 235 VAL A CA 1
ATOM 1810 C C . VAL A 1 235 ? 0.904 -5.905 5.094 1.00 98.06 235 VAL A C 1
ATOM 1812 O O . VAL A 1 235 ? 0.324 -5.556 6.121 1.00 98.06 235 VAL A O 1
ATOM 1815 N N . GLU A 1 236 ? 2.214 -6.154 5.075 1.00 97.62 236 GLU A N 1
ATOM 1816 C CA . GLU A 1 236 ? 3.045 -6.051 6.280 1.00 97.62 236 GLU A CA 1
ATOM 1817 C C . GLU A 1 236 ? 3.156 -4.603 6.782 1.00 97.62 236 GLU A C 1
ATOM 1819 O O . GLU A 1 236 ? 2.966 -4.341 7.970 1.00 97.62 236 GLU A O 1
ATOM 1824 N N . MET A 1 237 ? 3.338 -3.635 5.877 1.00 98.31 237 MET A N 1
ATOM 1825 C CA . MET A 1 237 ? 3.268 -2.213 6.221 1.00 98.31 237 MET A CA 1
ATOM 1826 C C . MET A 1 237 ? 1.900 -1.850 6.816 1.00 98.31 237 MET A C 1
ATOM 1828 O O . MET A 1 237 ? 1.824 -1.122 7.802 1.00 98.31 237 MET A O 1
ATOM 1832 N N . GLY A 1 238 ? 0.809 -2.391 6.272 1.00 98.06 238 GLY A N 1
ATOM 1833 C CA . GLY A 1 238 ? -0.540 -2.216 6.813 1.00 98.06 238 GLY A CA 1
ATOM 1834 C C . GLY A 1 238 ? -0.690 -2.674 8.256 1.00 98.06 238 GLY A C 1
ATOM 1835 O O . GLY A 1 238 ? -1.323 -1.975 9.047 1.00 98.06 238 GLY A O 1
ATOM 1836 N N . LYS A 1 239 ? -0.066 -3.792 8.640 1.00 97.25 239 LYS A N 1
ATOM 1837 C CA . LYS A 1 239 ? -0.056 -4.255 10.038 1.00 97.25 239 LYS A CA 1
ATOM 1838 C C . LYS A 1 239 ? 0.688 -3.281 10.946 1.00 97.25 239 LYS A C 1
ATOM 1840 O O . LYS A 1 239 ? 0.136 -2.893 11.971 1.00 97.25 239 LYS A O 1
ATOM 1845 N N . ILE A 1 240 ? 1.876 -2.831 10.530 1.00 97.38 240 ILE A N 1
ATOM 1846 C CA . ILE A 1 240 ? 2.676 -1.831 11.260 1.00 97.38 240 ILE A CA 1
ATOM 1847 C C . ILE A 1 240 ? 1.845 -0.561 11.500 1.00 97.38 240 ILE A C 1
ATOM 1849 O O . ILE A 1 240 ? 1.783 -0.056 12.622 1.00 97.38 240 ILE A O 1
ATOM 1853 N N . LEU A 1 241 ? 1.154 -0.063 10.470 1.00 97.62 241 LEU A N 1
ATOM 1854 C CA . LEU A 1 241 ? 0.306 1.126 10.585 1.00 97.62 241 LEU A CA 1
ATOM 1855 C C . LEU A 1 241 ? -0.939 0.886 11.449 1.00 97.62 241 LEU A C 1
ATOM 1857 O O . LEU A 1 241 ? -1.305 1.759 12.237 1.00 97.62 241 LEU A O 1
ATOM 1861 N N . CYS A 1 242 ? -1.571 -0.286 11.348 1.00 97.38 242 CYS A N 1
ATOM 1862 C CA . CYS A 1 242 ? -2.688 -0.658 12.217 1.00 97.38 242 CYS A CA 1
ATOM 1863 C C . CYS A 1 242 ? -2.275 -0.669 13.693 1.00 97.38 242 CYS A C 1
ATOM 1865 O O . CYS A 1 242 ? -3.039 -0.202 14.538 1.00 97.38 242 CYS A O 1
ATOM 1867 N N . ASP A 1 243 ? -1.075 -1.163 14.002 1.00 96.00 243 ASP A N 1
ATOM 1868 C CA . ASP A 1 243 ? -0.550 -1.209 15.366 1.00 96.00 243 ASP A CA 1
ATOM 1869 C C . ASP A 1 243 ? -0.227 0.204 15.887 1.00 96.00 243 ASP A C 1
ATOM 1871 O O . ASP A 1 243 ? -0.635 0.554 16.999 1.00 96.00 243 ASP A O 1
ATOM 1875 N N . TYR A 1 244 ? 0.408 1.055 15.068 1.00 96.38 244 TYR A N 1
ATOM 1876 C CA . TYR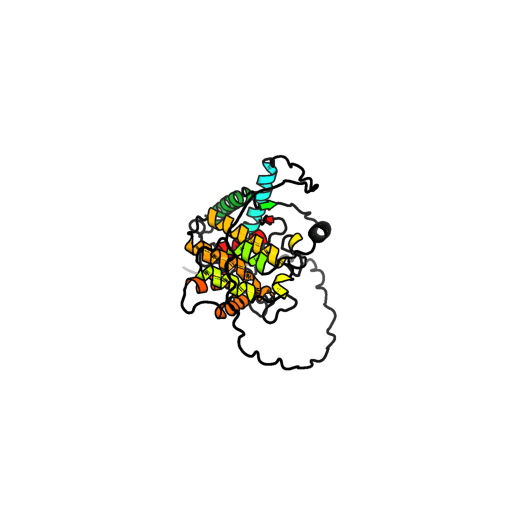 A 1 244 ? 0.666 2.465 15.401 1.00 96.38 244 TYR A CA 1
ATOM 1877 C C . TYR A 1 244 ? -0.628 3.231 15.715 1.00 96.38 244 TYR A C 1
ATOM 1879 O O . TYR A 1 244 ? -0.726 3.936 16.723 1.00 96.38 244 TYR A O 1
ATOM 1887 N N . LEU A 1 245 ? -1.644 3.057 14.866 1.00 95.62 245 LEU A N 1
ATOM 1888 C CA . LEU A 1 245 ? -2.928 3.760 14.946 1.00 95.62 245 LEU A CA 1
ATOM 1889 C C . LEU A 1 245 ? -3.938 3.067 15.870 1.00 95.62 245 LEU A C 1
ATOM 1891 O O . LEU A 1 245 ? -5.042 3.580 16.055 1.00 95.62 245 LEU A O 1
ATOM 1895 N N . LYS A 1 246 ? -3.559 1.936 16.481 1.00 95.25 246 LYS A N 1
ATOM 1896 C CA . LYS A 1 246 ? -4.377 1.152 17.423 1.00 95.25 246 LYS A CA 1
ATOM 1897 C C . LYS A 1 246 ? -5.734 0.750 16.838 1.00 95.25 246 LYS A C 1
ATOM 1899 O O . LYS A 1 246 ? -6.768 0.861 17.499 1.00 95.25 246 LYS A O 1
ATOM 1904 N N . VAL A 1 247 ? -5.724 0.293 15.590 1.00 95.75 247 VAL A N 1
ATOM 1905 C CA . VAL A 1 247 ? -6.924 -0.124 14.857 1.00 95.75 247 VAL A CA 1
ATOM 1906 C C . VAL A 1 247 ? -7.563 -1.348 15.520 1.00 95.75 247 VAL A C 1
ATOM 1908 O O . VAL A 1 247 ? -6.881 -2.306 15.889 1.00 95.75 247 VAL A O 1
ATOM 1911 N N . GLY A 1 248 ? -8.891 -1.321 15.667 1.00 92.31 248 GLY A N 1
ATOM 1912 C CA . GLY A 1 248 ? -9.659 -2.436 16.219 1.00 92.31 248 GLY A CA 1
ATOM 1913 C C . GLY A 1 248 ? -9.659 -3.663 15.302 1.00 92.31 248 GLY A C 1
ATOM 1914 O O . GLY A 1 248 ? -9.506 -3.552 14.090 1.00 92.31 248 GLY A O 1
ATOM 1915 N N . SER A 1 249 ? -9.875 -4.854 15.867 1.00 87.06 249 SER A N 1
ATOM 1916 C CA . SER A 1 249 ? -9.781 -6.116 15.115 1.00 87.06 249 SER A CA 1
ATOM 1917 C C . SER A 1 249 ? -10.717 -6.203 13.905 1.00 87.06 249 SER A C 1
ATOM 1919 O O . SER A 1 249 ? -10.315 -6.731 12.876 1.00 87.06 249 SER A O 1
ATOM 1921 N N . LYS A 1 250 ? -11.939 -5.663 14.007 1.00 86.56 250 LYS A N 1
ATOM 1922 C CA . LYS A 1 250 ? -12.916 -5.673 12.905 1.00 86.56 250 LYS A CA 1
ATOM 1923 C C . LYS A 1 250 ? -12.444 -4.837 11.714 1.00 86.56 250 LYS A C 1
ATOM 1925 O O . LYS A 1 250 ? -12.392 -5.341 10.601 1.00 86.56 250 LYS A O 1
ATOM 1930 N N . ASP A 1 251 ? -12.036 -3.596 11.970 1.00 95.19 251 ASP A N 1
ATOM 1931 C CA . ASP A 1 251 ? -11.553 -2.691 10.921 1.00 95.19 251 ASP A CA 1
ATOM 1932 C C . ASP A 1 251 ? -10.235 -3.201 10.319 1.00 95.19 251 ASP A C 1
ATOM 1934 O O . ASP A 1 251 ? -9.997 -3.062 9.120 1.00 95.19 251 ASP A O 1
ATOM 1938 N N . ARG A 1 252 ? -9.392 -3.849 11.139 1.00 97.62 252 ARG A N 1
ATOM 1939 C CA . ARG A 1 252 ? -8.135 -4.465 10.696 1.00 97.62 252 ARG A CA 1
ATOM 1940 C C . ARG A 1 252 ? -8.372 -5.546 9.642 1.00 97.62 252 ARG A C 1
ATOM 1942 O O . ARG A 1 252 ? -7.651 -5.560 8.652 1.00 97.62 252 ARG A O 1
ATOM 1949 N N . ASP A 1 253 ? -9.372 -6.409 9.808 1.00 98.50 253 ASP A N 1
ATOM 1950 C CA . ASP A 1 253 ? -9.685 -7.453 8.821 1.00 98.50 253 ASP A CA 1
ATOM 1951 C C . ASP A 1 253 ? -10.114 -6.857 7.468 1.00 98.50 253 ASP A C 1
ATOM 1953 O O . ASP A 1 253 ? -9.656 -7.310 6.415 1.00 98.50 253 ASP A O 1
ATOM 1957 N N . GLU A 1 254 ? -10.934 -5.800 7.482 1.00 98.69 254 GLU A N 1
ATOM 1958 C CA . GLU A 1 254 ? -11.337 -5.084 6.264 1.00 98.69 254 GLU A CA 1
ATOM 1959 C C . GLU A 1 254 ? -10.140 -4.404 5.576 1.00 98.69 254 GLU A C 1
ATOM 1961 O O . GLU A 1 254 ? -9.980 -4.502 4.357 1.00 98.69 254 GLU A O 1
ATOM 1966 N N . ILE A 1 255 ? -9.266 -3.749 6.346 1.00 98.75 255 ILE A N 1
ATOM 1967 C CA . ILE A 1 255 ? -8.049 -3.101 5.832 1.00 98.75 255 ILE A CA 1
ATOM 1968 C C . ILE A 1 255 ? -7.113 -4.136 5.208 1.00 98.75 255 ILE A C 1
ATOM 1970 O O . ILE A 1 255 ? -6.672 -3.952 4.075 1.00 98.75 255 ILE A O 1
ATOM 1974 N N . LEU A 1 256 ? -6.839 -5.241 5.909 1.00 98.69 256 LEU A N 1
ATOM 1975 C CA . LEU A 1 256 ? -5.983 -6.312 5.398 1.00 98.69 256 LEU A CA 1
ATOM 1976 C C . LEU A 1 256 ? -6.552 -6.906 4.108 1.00 98.69 256 LEU A C 1
ATOM 1978 O O . LEU A 1 256 ? -5.807 -7.071 3.145 1.00 98.69 256 LEU A O 1
ATOM 1982 N N . SER A 1 257 ? -7.863 -7.156 4.036 1.00 98.69 257 SER A N 1
ATOM 1983 C CA . SER A 1 257 ? -8.475 -7.602 2.782 1.00 98.69 257 SER A CA 1
ATOM 1984 C C . SER A 1 257 ? -8.353 -6.553 1.675 1.00 98.69 257 SER A C 1
ATOM 1986 O O . SER A 1 257 ? -8.117 -6.926 0.531 1.00 98.69 257 SER A O 1
ATOM 1988 N N . GLY A 1 258 ? -8.502 -5.260 1.975 1.00 98.75 258 GLY A N 1
ATOM 1989 C CA . GLY A 1 258 ? -8.308 -4.189 0.993 1.00 98.75 258 GLY A CA 1
ATOM 1990 C C . GLY A 1 258 ? -6.886 -4.177 0.425 1.00 98.75 258 GLY A C 1
ATOM 1991 O O . GLY A 1 258 ? -6.706 -4.182 -0.789 1.00 98.75 258 GLY A O 1
ATOM 1992 N N . LEU A 1 259 ? -5.880 -4.260 1.299 1.00 98.81 259 LEU A N 1
ATOM 1993 C CA . LEU A 1 259 ? -4.458 -4.318 0.936 1.00 98.81 259 LEU A CA 1
ATOM 1994 C C . LEU A 1 259 ? -4.123 -5.538 0.073 1.00 98.81 259 LEU A C 1
ATOM 1996 O O . LEU A 1 259 ? -3.347 -5.430 -0.868 1.00 98.81 259 LEU A O 1
ATOM 2000 N N . ILE A 1 260 ? -4.705 -6.701 0.363 1.00 98.69 260 ILE A N 1
ATOM 2001 C CA . ILE A 1 260 ? -4.449 -7.930 -0.404 1.00 98.69 260 ILE A CA 1
ATOM 2002 C C . ILE A 1 260 ? -4.998 -7.831 -1.830 1.00 98.69 260 ILE A C 1
ATOM 2004 O O . ILE A 1 260 ? -4.419 -8.394 -2.758 1.00 98.69 260 ILE A O 1
ATOM 2008 N N . LEU A 1 261 ? -6.120 -7.132 -1.998 1.00 98.69 261 LEU A N 1
ATOM 2009 C CA . LEU A 1 261 ? -6.898 -7.137 -3.234 1.00 98.69 261 LEU A CA 1
ATOM 2010 C C . LEU A 1 261 ? -6.689 -5.887 -4.103 1.00 98.69 261 LEU A C 1
ATOM 2012 O O . LEU A 1 261 ? -7.227 -5.841 -5.207 1.00 98.69 261 LEU A O 1
ATOM 2016 N N . HIS A 1 262 ? -5.951 -4.876 -3.631 1.00 98.50 262 HIS A N 1
ATOM 2017 C CA . HIS A 1 262 ? -5.945 -3.541 -4.247 1.00 98.50 262 HIS A CA 1
ATOM 2018 C C . HIS A 1 262 ? -5.559 -3.533 -5.736 1.00 98.50 262 HIS A C 1
ATOM 2020 O O . HIS A 1 262 ? -6.155 -2.793 -6.516 1.00 98.50 262 HIS A O 1
ATOM 2026 N N . ASP A 1 263 ? -4.646 -4.424 -6.130 1.00 97.94 263 ASP A N 1
ATOM 2027 C CA . ASP A 1 263 ? -3.995 -4.426 -7.444 1.00 97.94 263 ASP A CA 1
ATOM 2028 C C . ASP A 1 263 ? -4.348 -5.633 -8.338 1.00 97.94 263 ASP A C 1
ATOM 2030 O O . ASP A 1 263 ? -3.715 -5.855 -9.375 1.00 97.94 263 ASP A O 1
ATOM 2034 N N . LEU A 1 264 ? -5.377 -6.425 -7.996 1.00 98.31 264 LEU A N 1
ATOM 2035 C CA . LEU A 1 264 ? -5.723 -7.638 -8.768 1.00 98.31 264 LEU A CA 1
ATOM 2036 C C . LEU A 1 264 ? -6.075 -7.367 -10.235 1.00 98.31 264 LEU A C 1
ATOM 2038 O O . LEU A 1 264 ? -5.962 -8.266 -11.063 1.00 98.31 264 LEU A O 1
ATOM 2042 N N . GLN A 1 265 ? -6.494 -6.141 -10.552 1.00 97.88 265 GLN A N 1
ATOM 2043 C CA . GLN A 1 265 ? -6.833 -5.691 -11.905 1.00 97.88 265 GLN A CA 1
ATOM 2044 C C . GLN A 1 265 ? -5.968 -4.499 -12.341 1.00 97.88 265 GLN A C 1
ATOM 2046 O O . GLN A 1 265 ? -6.433 -3.624 -13.072 1.00 97.88 265 GLN A O 1
ATOM 2051 N N . LYS A 1 266 ? -4.698 -4.455 -11.904 1.00 96.19 266 LYS A N 1
ATOM 2052 C CA . LYS A 1 266 ? -3.752 -3.352 -12.169 1.00 96.19 266 LYS A CA 1
ATOM 2053 C C . LYS A 1 266 ? -3.689 -2.921 -13.639 1.00 96.19 266 LYS A C 1
ATOM 2055 O O . LYS A 1 266 ? -3.555 -1.735 -13.933 1.00 96.19 266 LYS A O 1
ATOM 2060 N N . SER A 1 267 ? -3.789 -3.872 -14.568 1.00 96.19 267 SER A N 1
ATOM 2061 C CA . SER A 1 267 ? -3.724 -3.602 -16.015 1.00 96.19 267 SER A CA 1
ATOM 2062 C C . SER A 1 267 ? -5.088 -3.671 -16.712 1.00 96.19 267 SER A C 1
ATOM 2064 O O . SER A 1 267 ? -5.142 -3.816 -17.931 1.00 96.19 267 SER A O 1
ATOM 2066 N N . GLY A 1 268 ? -6.184 -3.562 -15.957 1.00 96.44 268 GLY A N 1
ATOM 2067 C CA . GLY A 1 268 ? -7.549 -3.550 -16.478 1.00 96.44 268 GLY A CA 1
ATOM 2068 C C . GLY A 1 268 ? -8.125 -4.932 -16.801 1.00 96.44 268 GLY A C 1
ATOM 2069 O O . GLY A 1 268 ? -7.524 -5.967 -16.514 1.00 96.44 268 GLY A O 1
ATOM 2070 N N . ILE A 1 269 ? -9.324 -4.924 -17.396 1.00 96.44 269 ILE A N 1
ATOM 2071 C CA . ILE A 1 269 ? -10.083 -6.115 -17.803 1.00 96.44 269 ILE A CA 1
ATOM 2072 C C . ILE A 1 269 ? -10.465 -5.965 -19.288 1.00 96.44 269 ILE A C 1
ATOM 2074 O O . ILE A 1 269 ? -11.280 -5.096 -19.606 1.00 96.44 269 ILE A O 1
ATOM 2078 N N . PRO A 1 270 ? -9.936 -6.797 -20.207 1.00 96.00 270 PRO A N 1
ATOM 2079 C CA . PRO A 1 270 ? -8.908 -7.819 -19.985 1.00 96.00 270 PRO A CA 1
ATOM 2080 C C . PRO A 1 270 ? -7.548 -7.210 -19.602 1.00 96.00 270 PRO A C 1
ATOM 2082 O O . PRO A 1 270 ? -7.315 -6.022 -19.816 1.00 96.00 270 PRO A O 1
ATOM 2085 N N . TRP A 1 271 ? -6.644 -8.038 -19.068 1.00 96.56 271 TRP A N 1
ATOM 2086 C CA . TRP A 1 271 ? -5.319 -7.599 -18.627 1.00 96.56 271 TRP A CA 1
ATOM 2087 C C . TRP A 1 271 ? -4.479 -7.055 -19.795 1.00 96.56 271 TRP A C 1
ATOM 2089 O O . TRP A 1 271 ? -4.126 -7.780 -20.727 1.00 96.56 271 TRP A O 1
ATOM 2099 N N . GLY A 1 272 ? -4.154 -5.764 -19.744 1.00 94.00 272 GLY A N 1
ATOM 2100 C CA . GLY A 1 272 ? -3.348 -5.063 -20.739 1.00 94.00 272 GLY A CA 1
ATOM 2101 C C . GLY A 1 272 ? -1.839 -5.094 -20.474 1.00 94.00 272 GLY A C 1
ATOM 2102 O O . GLY A 1 272 ? -1.341 -5.663 -19.506 1.00 94.00 272 GLY A O 1
ATOM 2103 N N . LYS A 1 273 ? -1.080 -4.430 -21.354 1.00 89.44 273 LYS A N 1
ATOM 2104 C CA . LYS A 1 273 ? 0.389 -4.322 -21.250 1.00 89.44 273 LYS A CA 1
ATOM 2105 C C . LYS A 1 273 ? 0.853 -3.365 -20.143 1.00 89.44 273 LYS A C 1
ATOM 2107 O O . LYS A 1 273 ? 1.957 -3.519 -19.623 1.00 89.44 273 LYS A O 1
ATOM 2112 N N . TYR A 1 274 ? 0.048 -2.354 -19.837 1.00 90.69 274 TYR A N 1
ATOM 2113 C CA . TYR A 1 274 ? 0.395 -1.268 -18.926 1.00 90.69 274 TYR A CA 1
ATOM 2114 C C . TYR A 1 274 ? -0.680 -1.115 -17.855 1.00 90.69 274 TYR A C 1
ATOM 2116 O O . TYR A 1 274 ? -1.845 -1.430 -18.097 1.00 90.69 274 TYR A O 1
ATOM 2124 N N . THR A 1 275 ? -0.281 -0.586 -16.698 1.00 92.50 275 THR A N 1
ATOM 2125 C CA . THR A 1 275 ? -1.212 -0.164 -15.649 1.00 92.50 275 THR A CA 1
ATOM 2126 C C . THR A 1 275 ? -2.218 0.841 -16.204 1.00 92.50 275 THR A C 1
ATOM 2128 O O . THR A 1 275 ? -1.826 1.784 -16.897 1.00 92.50 275 THR A O 1
ATOM 2131 N N . VAL A 1 276 ? -3.499 0.651 -15.887 1.00 94.25 276 VAL A N 1
ATOM 2132 C CA . VAL A 1 276 ? -4.561 1.611 -16.222 1.00 94.25 276 VAL A CA 1
ATOM 2133 C C . VAL A 1 276 ? -4.730 2.611 -15.076 1.00 94.25 276 VAL A C 1
ATOM 2135 O O . VAL A 1 276 ? -4.611 2.248 -13.905 1.00 94.25 276 VAL A O 1
ATOM 2138 N N . GLY A 1 277 ? -4.960 3.888 -15.391 1.00 92.12 277 GLY A N 1
ATOM 2139 C CA . GLY A 1 277 ? -4.992 4.962 -14.391 1.00 92.12 277 GLY A CA 1
ATOM 2140 C C . GLY A 1 277 ? -6.065 4.797 -13.308 1.00 92.12 277 GLY A C 1
ATOM 2141 O O . GLY A 1 277 ? -5.868 5.240 -12.180 1.00 92.12 277 GLY A O 1
ATOM 2142 N N . ASP A 1 278 ? -7.160 4.110 -13.629 1.00 96.25 278 ASP A N 1
ATOM 2143 C CA . ASP A 1 278 ? -8.301 3.831 -12.755 1.00 96.25 278 ASP A CA 1
ATOM 2144 C C . ASP A 1 278 ? -8.361 2.368 -12.279 1.00 96.25 278 ASP A C 1
ATOM 2146 O O . ASP A 1 278 ? -9.432 1.853 -11.951 1.00 96.25 278 ASP A O 1
ATOM 2150 N N . HIS A 1 279 ? -7.219 1.676 -12.214 1.00 97.19 279 HIS A N 1
ATOM 2151 C CA . HIS A 1 279 ? -7.170 0.264 -11.821 1.00 97.19 279 HIS A CA 1
ATOM 2152 C C . HIS A 1 279 ? -7.771 -0.012 -10.436 1.00 97.19 279 HIS A C 1
ATOM 2154 O O . HIS A 1 279 ? -8.389 -1.058 -10.257 1.00 97.19 279 HIS A O 1
ATOM 2160 N N . GLY A 1 280 ? -7.654 0.917 -9.479 1.00 98.19 280 GLY A N 1
ATOM 2161 C CA . GLY A 1 280 ? -8.328 0.820 -8.180 1.00 98.19 280 GLY A CA 1
ATOM 2162 C C . GLY A 1 280 ? -9.850 0.679 -8.339 1.00 98.19 280 GLY A C 1
ATOM 2163 O O . GLY A 1 280 ? -10.405 -0.354 -7.954 1.00 98.19 280 GLY A O 1
ATOM 2164 N N . PRO A 1 281 ? -10.551 1.671 -8.926 1.00 98.25 281 PRO A N 1
ATOM 2165 C CA . PRO A 1 281 ? -11.977 1.567 -9.243 1.00 98.25 281 PRO A CA 1
ATOM 2166 C C . PRO A 1 281 ? -12.362 0.339 -10.083 1.00 98.25 281 PRO A C 1
ATOM 2168 O O . PRO A 1 281 ? -13.353 -0.321 -9.765 1.00 98.25 281 PRO A O 1
ATOM 2171 N N . VAL A 1 282 ? -11.576 -0.010 -11.107 1.00 98.44 282 VAL A N 1
ATOM 2172 C CA . VAL A 1 282 ? -11.811 -1.208 -11.937 1.00 98.44 282 VAL A CA 1
ATOM 2173 C C . VAL A 1 282 ? -11.751 -2.484 -11.094 1.00 98.44 282 VAL A C 1
ATOM 2175 O O . VAL A 1 282 ? -12.643 -3.331 -11.181 1.00 98.44 282 VAL A O 1
ATOM 2178 N N . CYS A 1 283 ? -10.738 -2.613 -10.236 1.00 98.62 283 CYS A N 1
ATOM 2179 C CA . CYS A 1 283 ? -10.587 -3.748 -9.332 1.00 98.62 283 CYS A CA 1
ATOM 2180 C C . CYS A 1 283 ? -11.747 -3.817 -8.332 1.00 98.62 283 CYS A C 1
ATOM 2182 O O . CYS A 1 283 ? -12.348 -4.874 -8.134 1.00 98.62 283 CYS A O 1
ATOM 2184 N N . ALA A 1 284 ? -12.127 -2.679 -7.751 1.00 98.44 284 ALA A N 1
ATOM 2185 C CA . ALA A 1 284 ? -13.236 -2.594 -6.812 1.00 98.44 284 ALA A CA 1
ATOM 2186 C C . ALA A 1 284 ? -14.576 -3.012 -7.428 1.00 98.44 284 ALA A C 1
ATOM 2188 O O . ALA A 1 284 ? -15.389 -3.628 -6.737 1.00 98.44 284 ALA A O 1
ATOM 2189 N N . GLU A 1 285 ? -14.832 -2.689 -8.696 1.00 98.19 285 GLU A N 1
ATOM 2190 C CA . GLU A 1 285 ? -16.044 -3.135 -9.386 1.00 98.19 285 GLU A CA 1
ATOM 2191 C C . GLU A 1 285 ? -15.992 -4.622 -9.731 1.00 98.19 285 GLU A C 1
ATOM 2193 O O . GLU A 1 285 ? -16.960 -5.340 -9.500 1.00 98.19 285 GLU A O 1
ATOM 2198 N N . TRP A 1 286 ? -14.843 -5.130 -10.167 1.00 98.56 286 TRP A N 1
ATOM 2199 C CA . TRP A 1 286 ? -14.666 -6.565 -10.384 1.00 98.56 286 TRP A CA 1
ATOM 2200 C C . TRP A 1 286 ? -14.903 -7.392 -9.112 1.00 98.56 286 TRP A C 1
ATOM 2202 O O . TRP A 1 286 ? -15.528 -8.450 -9.162 1.00 98.56 286 TRP A O 1
ATOM 2212 N N . LEU A 1 287 ? -14.490 -6.882 -7.949 1.00 98.56 287 LEU A N 1
ATOM 2213 C CA . LEU A 1 287 ? -14.736 -7.511 -6.649 1.00 98.56 287 LEU A CA 1
ATOM 2214 C C . LEU A 1 287 ? -16.225 -7.564 -6.256 1.00 98.56 287 LEU A C 1
ATOM 2216 O O . LEU A 1 287 ? -16.597 -8.359 -5.389 1.00 98.56 287 LEU A O 1
ATOM 2220 N N . ALA A 1 288 ? -17.095 -6.760 -6.882 1.00 97.19 288 ALA A N 1
ATOM 2221 C CA . ALA A 1 288 ? -18.531 -6.727 -6.592 1.00 97.19 288 ALA A CA 1
ATOM 2222 C C . ALA A 1 288 ? -19.196 -8.097 -6.717 1.00 97.19 288 ALA A C 1
ATOM 2224 O O . ALA A 1 288 ? -20.078 -8.430 -5.929 1.00 97.19 288 ALA A O 1
ATOM 2225 N N . GLN A 1 289 ? -18.758 -8.892 -7.692 1.00 96.38 289 GLN A N 1
ATOM 2226 C CA . GLN A 1 289 ? -19.361 -10.183 -8.015 1.00 96.38 289 GLN A CA 1
ATOM 2227 C C . GLN A 1 289 ? -19.104 -11.265 -6.953 1.00 96.38 289 GLN A C 1
ATOM 2229 O O . GLN A 1 289 ? -19.762 -12.303 -6.969 1.00 96.38 289 GLN A O 1
ATOM 2234 N N . PHE A 1 290 ? -18.159 -11.032 -6.036 1.00 96.12 290 PHE A N 1
ATOM 2235 C CA . PHE A 1 290 ? -17.827 -11.953 -4.945 1.00 96.12 290 PHE A CA 1
ATOM 2236 C C . PHE A 1 290 ? -18.348 -11.478 -3.585 1.00 96.12 290 PHE A C 1
ATOM 2238 O O . PHE A 1 290 ? -18.369 -12.256 -2.631 1.00 96.12 290 PHE A O 1
ATOM 2245 N N . ALA A 1 291 ? -18.743 -10.208 -3.480 1.00 94.31 291 ALA A N 1
ATOM 2246 C CA . ALA A 1 291 ? -19.168 -9.599 -2.229 1.00 94.31 291 ALA A CA 1
ATOM 2247 C C . ALA A 1 291 ? -20.612 -10.005 -1.870 1.00 94.31 291 ALA A C 1
ATOM 2249 O O . ALA A 1 291 ? -21.501 -9.926 -2.723 1.00 94.31 291 ALA A O 1
ATOM 2250 N N . PRO A 1 292 ? -20.891 -10.373 -0.606 1.00 91.75 292 PRO A N 1
ATOM 2251 C CA . PRO A 1 292 ? -22.254 -10.487 -0.103 1.00 91.75 292 PRO A CA 1
ATOM 2252 C C . PRO A 1 292 ? -23.041 -9.176 -0.303 1.00 91.75 292 PRO A C 1
ATOM 2254 O O . PRO A 1 292 ? -22.577 -8.112 0.120 1.00 91.75 292 PRO A O 1
ATOM 2257 N N . PRO A 1 293 ? -24.232 -9.212 -0.932 1.00 90.00 293 PRO A N 1
ATOM 2258 C CA . PRO A 1 293 ? -25.027 -8.009 -1.158 1.00 90.00 293 PRO A CA 1
ATOM 2259 C C . PRO A 1 293 ? -25.464 -7.336 0.150 1.00 90.00 293 PRO A C 1
ATOM 2261 O O . PRO A 1 293 ? -25.992 -7.994 1.044 1.00 90.00 293 PRO A O 1
ATOM 2264 N N . GLY A 1 294 ? -25.309 -6.011 0.229 1.00 91.62 294 GLY A N 1
ATOM 2265 C CA . GLY A 1 294 ? -25.800 -5.192 1.345 1.00 91.62 294 GLY A CA 1
ATOM 2266 C C . GLY A 1 294 ? -24.979 -5.274 2.635 1.00 91.62 294 GLY A C 1
ATOM 2267 O O . GLY A 1 294 ? -25.391 -4.709 3.649 1.00 91.62 294 GLY A O 1
ATOM 2268 N N . ASP A 1 295 ? -23.834 -5.956 2.621 1.00 96.38 295 ASP A N 1
ATOM 2269 C CA . ASP A 1 295 ? -22.943 -6.026 3.773 1.00 96.38 295 ASP A CA 1
ATOM 2270 C C . ASP A 1 295 ? -21.871 -4.930 3.719 1.00 96.38 295 ASP A C 1
ATOM 2272 O O . ASP A 1 295 ? -21.029 -4.863 2.814 1.00 96.38 295 ASP A O 1
ATOM 2276 N N . LYS A 1 296 ? -21.894 -4.070 4.743 1.00 96.50 296 LYS A N 1
ATOM 2277 C CA . LYS A 1 296 ? -21.063 -2.871 4.808 1.00 96.50 296 LYS A CA 1
ATOM 2278 C C . LYS A 1 296 ? -19.562 -3.161 4.833 1.00 96.50 296 LYS A C 1
ATOM 2280 O O . LYS A 1 296 ? -18.790 -2.340 4.336 1.00 96.50 296 LYS A O 1
ATOM 2285 N N . ARG A 1 297 ? -19.144 -4.312 5.368 1.00 97.75 297 ARG A N 1
ATOM 2286 C CA . ARG A 1 297 ? -17.725 -4.689 5.470 1.00 97.75 297 ARG A CA 1
ATOM 2287 C C . ARG A 1 297 ? -17.106 -4.835 4.081 1.00 97.75 297 ARG A C 1
ATOM 2289 O O . ARG A 1 297 ? -16.031 -4.316 3.806 1.00 97.75 297 ARG A O 1
ATOM 2296 N N . PHE A 1 298 ? -17.824 -5.471 3.157 1.00 98.19 298 PHE A N 1
ATOM 2297 C CA . PHE A 1 298 ? -17.350 -5.684 1.786 1.00 98.19 298 PHE A CA 1
ATOM 2298 C C . PHE A 1 298 ? -17.444 -4.419 0.937 1.00 98.19 298 PHE A C 1
ATOM 2300 O O . PHE A 1 298 ? -16.588 -4.191 0.082 1.00 98.19 298 PHE A O 1
ATOM 2307 N N . GLU A 1 299 ? -18.426 -3.554 1.204 1.00 97.62 299 GLU A N 1
ATOM 2308 C CA . GLU A 1 299 ? -18.438 -2.201 0.642 1.00 97.62 299 GLU A CA 1
ATOM 2309 C C . GLU A 1 299 ? -17.205 -1.404 1.083 1.00 97.62 299 GLU A C 1
ATOM 2311 O O . GLU A 1 299 ? -16.593 -0.735 0.254 1.00 97.62 299 GLU A O 1
ATOM 2316 N N . ASN A 1 300 ? -16.815 -1.489 2.360 1.00 98.19 300 ASN A N 1
ATOM 2317 C CA . ASN A 1 300 ? -15.605 -0.848 2.872 1.00 98.19 300 ASN A CA 1
ATOM 2318 C C . ASN A 1 300 ? -14.343 -1.414 2.215 1.00 98.19 300 ASN A C 1
ATOM 2320 O O . ASN A 1 300 ? -13.535 -0.638 1.718 1.00 98.19 300 ASN A O 1
ATOM 2324 N N . ILE A 1 301 ? -14.205 -2.739 2.119 1.00 98.75 301 ILE A N 1
ATOM 2325 C CA . ILE A 1 301 ? -13.057 -3.378 1.454 1.00 98.75 301 ILE A CA 1
ATOM 2326 C C . ILE A 1 301 ? -12.928 -2.904 0.003 1.00 98.75 301 ILE A C 1
ATOM 2328 O O . ILE A 1 301 ? -11.868 -2.430 -0.406 1.00 98.75 301 ILE A O 1
ATOM 2332 N N . ARG A 1 302 ? -14.015 -2.978 -0.775 1.00 98.56 302 ARG A N 1
ATOM 2333 C CA . ARG A 1 302 ? -14.035 -2.501 -2.168 1.00 98.56 302 ARG A CA 1
ATOM 2334 C C . ARG A 1 302 ? -13.700 -1.018 -2.258 1.00 98.56 302 ARG A C 1
ATOM 2336 O O . ARG A 1 302 ? -13.009 -0.589 -3.173 1.00 98.56 302 ARG A O 1
ATOM 2343 N N . ARG A 1 303 ? -14.172 -0.228 -1.300 1.00 98.06 303 ARG A N 1
ATOM 2344 C CA . ARG A 1 303 ? -13.895 1.201 -1.213 1.00 98.06 303 ARG A CA 1
ATOM 2345 C C . ARG A 1 303 ? -12.420 1.492 -0.907 1.00 98.06 303 ARG A C 1
ATOM 2347 O O . ARG A 1 303 ? -11.868 2.410 -1.510 1.00 98.06 303 ARG A O 1
ATOM 2354 N N . TYR A 1 304 ? -11.782 0.711 -0.037 1.00 98.69 304 TYR A N 1
ATOM 2355 C CA . TYR A 1 304 ? -10.343 0.793 0.223 1.00 98.69 304 TYR A CA 1
ATOM 2356 C C . TYR A 1 304 ? -9.535 0.457 -1.034 1.00 98.69 304 TYR A C 1
ATOM 2358 O O . TYR A 1 304 ? -8.644 1.216 -1.401 1.00 98.69 304 TYR A O 1
ATOM 2366 N N . VAL A 1 305 ? -9.912 -0.612 -1.747 1.00 98.81 305 VAL A N 1
ATOM 2367 C CA . VAL A 1 305 ? -9.329 -0.976 -3.052 1.00 98.81 305 VAL A CA 1
ATOM 2368 C C . VAL A 1 305 ? -9.496 0.155 -4.067 1.00 98.81 305 VAL A C 1
ATOM 2370 O O . VAL A 1 305 ? -8.533 0.542 -4.721 1.00 98.81 305 VAL A O 1
ATOM 2373 N N . ALA A 1 306 ? -10.689 0.744 -4.167 1.00 98.50 306 ALA A N 1
ATOM 2374 C CA . ALA A 1 306 ? -10.960 1.821 -5.114 1.00 98.50 306 ALA A CA 1
ATOM 2375 C C . ALA A 1 306 ? -10.103 3.071 -4.872 1.00 98.50 306 ALA A C 1
ATOM 2377 O O . ALA A 1 306 ? -9.793 3.779 -5.824 1.00 98.50 306 ALA A O 1
ATOM 2378 N N . ASN A 1 307 ? -9.748 3.359 -3.615 1.00 97.94 307 ASN A N 1
ATOM 2379 C CA . ASN A 1 307 ? -9.078 4.601 -3.234 1.00 97.94 307 ASN A CA 1
ATOM 2380 C C . ASN A 1 307 ? -7.608 4.432 -2.809 1.00 97.94 307 ASN A C 1
ATOM 2382 O O . ASN A 1 307 ? -7.034 5.375 -2.271 1.00 97.94 307 ASN A O 1
ATOM 2386 N N . HIS A 1 308 ? -6.982 3.269 -3.021 1.00 98.12 308 HIS A N 1
ATOM 2387 C CA . HIS A 1 308 ? -5.626 3.015 -2.511 1.00 98.12 308 HIS A CA 1
ATOM 2388 C C . HIS A 1 308 ? -4.576 4.003 -3.063 1.00 98.12 308 HIS A C 1
ATOM 2390 O O . HIS A 1 308 ? -3.751 4.505 -2.301 1.00 98.12 308 HIS A O 1
ATOM 2396 N N . MET A 1 309 ? -4.680 4.403 -4.337 1.00 95.31 309 MET A N 1
ATOM 2397 C CA . MET A 1 309 ? -3.792 5.410 -4.942 1.00 95.31 309 MET A CA 1
ATOM 2398 C C . MET A 1 309 ? -4.067 6.842 -4.454 1.00 95.31 309 MET A C 1
ATOM 2400 O O . MET A 1 309 ? -3.269 7.741 -4.715 1.00 95.31 309 MET A O 1
ATOM 2404 N N . ALA A 1 310 ? -5.196 7.090 -3.785 1.00 95.25 310 ALA A N 1
ATOM 2405 C CA . ALA A 1 310 ? -5.627 8.379 -3.249 1.00 95.25 310 ALA A CA 1
ATOM 2406 C C . ALA A 1 310 ? -5.369 9.578 -4.187 1.00 95.25 310 ALA A C 1
ATOM 2408 O O . ALA A 1 310 ? -6.061 9.783 -5.188 1.00 95.25 310 ALA A O 1
ATOM 2409 N N . GLN A 1 311 ? -4.359 10.395 -3.888 1.00 93.25 311 GLN A N 1
ATOM 2410 C CA . GLN A 1 311 ? -4.010 11.578 -4.675 1.00 93.25 311 GLN A CA 1
ATOM 2411 C C . GLN A 1 311 ? -3.457 11.270 -6.077 1.00 93.25 311 GLN A C 1
ATOM 2413 O O . GLN A 1 311 ? -3.444 12.155 -6.926 1.00 93.25 311 GLN A O 1
ATOM 2418 N N . TRP A 1 312 ? -3.021 10.038 -6.334 1.00 93.56 312 TRP A N 1
ATOM 2419 C CA . TRP A 1 312 ? -2.567 9.575 -7.649 1.00 93.56 312 TRP A CA 1
ATOM 2420 C C . TRP A 1 312 ? -3.667 8.893 -8.462 1.00 93.56 312 TRP A C 1
ATOM 2422 O O . TRP A 1 312 ? -3.392 8.431 -9.567 1.00 93.56 312 TRP A O 1
ATOM 2432 N N . ASN A 1 313 ? -4.904 8.849 -7.958 1.00 94.62 313 ASN A N 1
ATOM 2433 C CA . ASN A 1 313 ? -6.034 8.352 -8.734 1.00 94.62 313 ASN A CA 1
ATOM 2434 C C . ASN A 1 313 ? -6.177 9.111 -10.059 1.00 94.62 313 ASN A C 1
ATOM 2436 O O . ASN A 1 313 ? -6.018 10.336 -10.129 1.00 94.62 313 ASN A O 1
ATOM 2440 N N . ALA A 1 314 ? -6.546 8.373 -11.101 1.00 94.69 314 ALA A N 1
ATOM 2441 C CA . ALA A 1 314 ? -6.871 8.897 -12.417 1.00 94.69 314 ALA A CA 1
ATOM 2442 C C . ALA A 1 314 ? -8.153 8.243 -12.955 1.00 94.69 314 ALA A C 1
ATOM 2444 O O . ALA A 1 314 ? -8.627 7.241 -12.428 1.00 94.69 314 ALA A O 1
ATOM 2445 N N . THR A 1 315 ? -8.743 8.843 -13.986 1.00 94.12 315 THR A N 1
ATOM 2446 C CA . THR A 1 315 ? -9.852 8.262 -14.751 1.00 94.12 315 THR A CA 1
ATOM 2447 C C . THR A 1 315 ? -9.338 7.230 -15.759 1.00 94.12 315 THR A C 1
ATOM 2449 O O . THR A 1 315 ? -8.140 7.183 -16.038 1.00 94.12 315 THR A O 1
ATOM 2452 N N . ALA A 1 316 ? -10.248 6.468 -16.377 1.00 90.38 316 ALA A N 1
ATOM 2453 C CA . ALA A 1 316 ? -9.942 5.531 -17.467 1.00 90.38 316 ALA A CA 1
ATOM 2454 C C . ALA A 1 316 ? -9.105 6.153 -18.604 1.00 90.38 316 ALA A C 1
ATOM 2456 O O . ALA A 1 316 ? -8.198 5.524 -19.141 1.00 90.38 316 ALA A O 1
ATOM 2457 N N . ASP A 1 317 ? -9.354 7.428 -18.928 1.00 91.19 317 ASP A N 1
ATOM 2458 C CA . ASP A 1 317 ? -8.602 8.189 -19.939 1.00 91.19 317 ASP A CA 1
ATOM 2459 C C . ASP A 1 317 ? -7.246 8.720 -19.417 1.00 91.19 317 ASP A C 1
ATOM 2461 O O . ASP A 1 317 ? -6.654 9.619 -20.017 1.00 91.19 317 ASP A O 1
ATOM 2465 N N . ASN A 1 318 ? -6.772 8.230 -18.266 1.00 90.19 318 ASN A N 1
ATOM 2466 C CA . ASN A 1 318 ? -5.586 8.695 -17.540 1.00 90.19 318 ASN A CA 1
ATOM 2467 C C . ASN A 1 318 ? -5.613 10.189 -17.168 1.00 90.19 318 ASN A C 1
ATOM 2469 O O . ASN A 1 318 ? -4.565 10.817 -17.000 1.00 90.19 318 ASN A O 1
ATOM 2473 N N . LYS A 1 319 ? -6.804 10.784 -17.016 1.00 94.19 319 LYS A N 1
ATOM 2474 C CA . LYS A 1 319 ? -6.919 12.153 -16.497 1.00 94.19 319 LYS A CA 1
ATOM 2475 C C . LYS A 1 319 ? -6.839 12.115 -14.977 1.00 94.19 319 LYS A C 1
ATOM 2477 O O . LYS A 1 319 ? -7.535 11.301 -14.376 1.00 94.19 319 LYS A O 1
ATOM 2482 N N . PRO A 1 320 ? -6.067 12.998 -14.335 1.00 94.12 320 PRO A N 1
ATOM 2483 C CA . PRO A 1 320 ? -6.064 13.094 -12.889 1.00 94.12 320 PRO A CA 1
ATOM 2484 C C . PRO A 1 320 ? -7.442 13.167 -12.231 1.00 94.12 320 PRO A C 1
ATOM 2486 O O . PRO A 1 320 ? -8.286 13.964 -12.637 1.00 94.12 320 PRO A O 1
ATOM 2489 N N . SER A 1 321 ? -7.629 12.376 -11.179 1.00 94.44 321 SER A N 1
ATOM 2490 C CA . SER A 1 321 ? -8.828 12.350 -10.340 1.00 94.44 321 SER A CA 1
ATOM 2491 C C . SER A 1 321 ? -8.459 12.092 -8.867 1.00 94.44 321 SER A C 1
ATOM 2493 O O . SER A 1 321 ? -8.940 11.120 -8.273 1.00 94.44 321 SER A O 1
ATOM 2495 N N . PRO A 1 322 ? -7.590 12.932 -8.265 1.00 93.31 322 PRO A N 1
ATOM 2496 C CA . PRO A 1 322 ? -7.124 12.750 -6.893 1.00 93.31 322 PRO A CA 1
ATOM 2497 C C . PRO A 1 322 ? -8.305 12.654 -5.929 1.00 93.31 322 PRO A C 1
ATOM 2499 O O . PRO A 1 322 ? -9.184 13.514 -5.924 1.00 93.31 322 PRO A O 1
ATOM 2502 N N . THR A 1 323 ? -8.313 11.622 -5.091 1.00 93.31 323 THR A N 1
ATOM 2503 C CA . THR A 1 323 ? -9.376 11.397 -4.106 1.00 93.31 323 THR A CA 1
ATOM 2504 C C . THR A 1 323 ? -8.739 11.233 -2.727 1.00 93.31 323 THR A C 1
ATOM 2506 O O . THR A 1 323 ? -8.046 10.244 -2.498 1.00 93.31 323 THR A O 1
ATOM 2509 N N . PRO A 1 324 ? -8.902 12.195 -1.801 1.00 92.44 324 PRO A N 1
ATOM 2510 C CA . PRO A 1 324 ? -8.297 12.088 -0.480 1.00 92.44 324 PRO A CA 1
ATOM 2511 C C . PRO A 1 324 ? -8.916 10.927 0.313 1.00 92.44 324 PRO A C 1
ATOM 2513 O O . PRO A 1 324 ? -10.104 10.631 0.133 1.00 92.44 324 PRO A O 1
ATOM 2516 N N . PRO A 1 325 ? -8.154 10.284 1.215 1.00 95.19 325 PRO A N 1
ATOM 2517 C CA . PRO A 1 325 ? -8.706 9.300 2.135 1.00 95.19 325 PRO A CA 1
ATOM 2518 C C . PRO A 1 325 ? -9.838 9.892 2.985 1.00 95.19 325 PRO A C 1
ATOM 2520 O O . PRO A 1 325 ? -9.712 10.990 3.530 1.00 95.19 325 PRO A O 1
ATOM 2523 N N . ARG A 1 326 ? -10.953 9.167 3.106 1.00 93.56 326 ARG A N 1
ATOM 2524 C CA . ARG A 1 326 ? -12.161 9.601 3.838 1.00 93.56 326 ARG A CA 1
ATOM 2525 C C . ARG A 1 326 ? -12.163 9.206 5.306 1.00 93.56 326 ARG A C 1
ATOM 2527 O O . ARG A 1 326 ? -12.775 9.883 6.127 1.00 93.56 326 ARG A O 1
ATOM 2534 N N . ASP A 1 327 ? -11.515 8.094 5.619 1.00 95.44 327 ASP A N 1
ATOM 2535 C CA . ASP A 1 327 ? -11.428 7.534 6.958 1.00 95.44 327 ASP A CA 1
ATOM 2536 C C . ASP A 1 327 ? -10.051 6.910 7.214 1.00 95.44 327 ASP A C 1
ATOM 2538 O O . ASP A 1 327 ? -9.162 6.900 6.357 1.00 95.44 327 ASP A O 1
ATOM 2542 N N . LEU A 1 328 ? -9.881 6.405 8.435 1.00 95.31 328 LEU A N 1
ATOM 2543 C CA . LEU A 1 328 ? -8.652 5.769 8.885 1.00 95.31 328 LEU A CA 1
ATOM 2544 C C . LEU A 1 328 ? -8.255 4.569 8.009 1.00 95.31 328 LEU A C 1
ATOM 2546 O O . LEU A 1 328 ? -7.068 4.378 7.757 1.00 95.31 328 LEU A O 1
ATOM 2550 N N . GLY A 1 329 ? -9.227 3.788 7.529 1.00 97.44 329 GLY A N 1
ATOM 2551 C CA . GLY A 1 329 ? -8.977 2.606 6.705 1.00 97.44 329 GLY A CA 1
ATOM 2552 C C . GLY A 1 329 ? -8.380 2.966 5.350 1.00 97.44 329 GLY A C 1
ATOM 2553 O O . GLY A 1 329 ? -7.324 2.450 4.991 1.00 97.44 329 GLY A O 1
ATOM 2554 N N . GLU A 1 330 ? -8.979 3.922 4.637 1.00 97.31 330 GLU A N 1
ATOM 2555 C CA . GLU A 1 330 ? -8.409 4.430 3.381 1.00 97.31 330 GLU A CA 1
ATOM 2556 C C . GLU A 1 330 ? -7.036 5.059 3.582 1.00 97.31 330 GLU A C 1
ATOM 2558 O O . GLU A 1 330 ? -6.156 4.904 2.736 1.00 97.31 330 GLU A O 1
ATOM 2563 N N . GLN A 1 331 ? -6.839 5.754 4.707 1.00 96.75 331 GLN A N 1
ATOM 2564 C CA . GLN A 1 331 ? -5.560 6.386 4.987 1.00 96.75 331 GLN A CA 1
ATOM 2565 C C . GLN A 1 331 ? -4.459 5.347 5.197 1.00 96.75 331 GLN A C 1
ATOM 2567 O O . GLN A 1 331 ? -3.356 5.521 4.680 1.00 96.75 331 GLN A O 1
ATOM 2572 N N . ILE A 1 332 ? -4.758 4.273 5.932 1.00 98.12 332 ILE A N 1
ATOM 2573 C CA . ILE A 1 332 ? -3.825 3.165 6.133 1.00 98.12 332 ILE A CA 1
ATOM 2574 C C . ILE A 1 332 ? -3.531 2.491 4.803 1.00 98.12 332 ILE A C 1
ATOM 2576 O O . ILE A 1 332 ? -2.362 2.343 4.475 1.00 98.12 332 ILE A O 1
ATOM 2580 N N . VAL A 1 333 ? -4.555 2.152 4.013 1.00 98.56 333 VAL A N 1
ATOM 2581 C CA . VAL A 1 333 ? -4.346 1.486 2.721 1.00 98.56 333 VAL A CA 1
ATOM 2582 C C . VAL A 1 333 ? -3.470 2.317 1.791 1.00 98.56 333 VAL A C 1
ATOM 2584 O O . VAL A 1 333 ? -2.500 1.796 1.243 1.00 98.56 333 VAL A O 1
ATOM 2587 N N . SER A 1 334 ? -3.742 3.617 1.686 1.00 97.44 334 SER A N 1
ATOM 2588 C CA . SER A 1 334 ? -2.951 4.494 0.829 1.00 97.44 334 SER A CA 1
ATOM 2589 C C . SER A 1 334 ? -1.527 4.721 1.339 1.00 97.44 334 SER A C 1
ATOM 2591 O O . SER A 1 334 ? -0.577 4.703 0.558 1.00 97.44 334 SER A O 1
ATOM 2593 N N . TYR A 1 335 ? -1.334 4.881 2.652 1.00 97.69 335 TYR A N 1
ATOM 2594 C CA . TYR A 1 335 ? 0.015 4.971 3.214 1.00 97.69 335 TYR A CA 1
ATOM 2595 C C . TYR A 1 335 ? 0.797 3.672 3.062 1.00 97.69 335 TYR A C 1
ATOM 2597 O O . TYR A 1 335 ? 1.990 3.726 2.773 1.00 97.69 335 TYR A O 1
ATOM 2605 N N . SER A 1 336 ? 0.161 2.518 3.252 1.00 98.25 336 SER A N 1
ATOM 2606 C CA . SER A 1 336 ? 0.816 1.223 3.100 1.00 98.25 336 SER A CA 1
ATOM 2607 C C . SER A 1 336 ? 1.351 1.031 1.693 1.00 98.25 336 SER A C 1
ATOM 2609 O O . SER A 1 336 ? 2.528 0.702 1.547 1.00 98.25 336 SER A O 1
ATOM 2611 N N . ASP A 1 337 ? 0.516 1.288 0.686 1.00 97.88 337 ASP A N 1
ATOM 2612 C CA . ASP A 1 337 ? 0.916 1.242 -0.717 1.00 97.88 337 ASP A CA 1
ATOM 2613 C C . ASP A 1 337 ? 2.031 2.257 -1.017 1.00 97.88 337 ASP A C 1
ATOM 2615 O O . ASP A 1 337 ? 3.109 1.898 -1.496 1.00 97.88 337 ASP A O 1
ATOM 2619 N N . TYR A 1 338 ? 1.851 3.517 -0.613 1.00 96.06 338 TYR A N 1
ATOM 2620 C CA . TYR A 1 338 ? 2.829 4.570 -0.880 1.00 96.06 338 TYR A CA 1
ATOM 2621 C C . TYR A 1 338 ? 4.203 4.324 -0.239 1.00 96.06 338 TYR A C 1
ATOM 2623 O O . TYR A 1 338 ? 5.231 4.495 -0.902 1.00 96.06 338 TYR A O 1
ATOM 2631 N N . ILE A 1 339 ? 4.243 3.967 1.050 1.00 96.31 339 ILE A N 1
ATOM 2632 C CA . ILE A 1 339 ? 5.498 3.767 1.789 1.00 96.31 339 ILE A CA 1
ATOM 2633 C C . ILE A 1 339 ? 6.217 2.523 1.261 1.00 96.31 339 ILE A C 1
ATOM 2635 O O . ILE A 1 339 ? 7.425 2.577 1.031 1.00 96.31 339 ILE A O 1
ATOM 2639 N N . ALA A 1 340 ? 5.495 1.419 1.035 1.00 96.12 340 ALA A N 1
ATOM 2640 C CA . ALA A 1 340 ? 6.081 0.195 0.484 1.00 96.12 340 ALA A CA 1
ATOM 2641 C C . ALA A 1 340 ? 6.533 0.361 -0.978 1.00 96.12 340 ALA A C 1
ATOM 2643 O O . ALA A 1 340 ? 7.416 -0.361 -1.433 1.00 96.12 340 ALA A O 1
ATOM 2644 N N . SER A 1 341 ? 5.972 1.338 -1.693 1.00 94.06 341 SER A N 1
ATOM 2645 C CA . SER A 1 341 ? 6.363 1.710 -3.052 1.00 94.06 341 SER A CA 1
ATOM 2646 C C . SER A 1 341 ? 7.589 2.625 -3.135 1.00 94.06 341 SER A C 1
ATOM 2648 O O . SER A 1 341 ? 7.992 2.950 -4.251 1.00 94.06 341 SER A O 1
ATOM 2650 N N . GLN A 1 342 ? 8.182 3.082 -2.024 1.00 92.00 342 GLN A N 1
ATOM 2651 C CA . GLN A 1 342 ? 9.391 3.917 -2.088 1.00 92.00 342 GLN A CA 1
ATOM 2652 C C . GLN A 1 342 ? 10.613 3.079 -2.492 1.00 92.00 342 GLN A C 1
ATOM 2654 O O . GLN A 1 342 ? 10.852 1.994 -1.970 1.00 92.00 342 GLN A O 1
ATOM 2659 N N . ASP A 1 343 ? 11.433 3.601 -3.402 1.00 89.00 343 ASP A N 1
ATOM 2660 C CA . ASP A 1 343 ? 12.528 2.871 -4.055 1.00 89.00 343 ASP A CA 1
ATOM 2661 C C . ASP A 1 343 ? 13.653 2.391 -3.121 1.00 89.00 343 ASP A C 1
ATOM 2663 O O . ASP A 1 343 ? 14.437 1.501 -3.478 1.00 89.00 343 ASP A O 1
ATOM 2667 N N . ASN A 1 344 ? 13.743 3.005 -1.950 1.00 89.56 344 ASN A N 1
ATOM 2668 C CA . ASN A 1 344 ? 14.764 2.837 -0.927 1.00 89.56 344 ASN A CA 1
ATOM 2669 C C . ASN A 1 344 ? 14.224 2.211 0.375 1.00 89.56 344 ASN A C 1
ATOM 2671 O O . ASN A 1 344 ? 15.022 1.921 1.274 1.00 89.56 344 ASN A O 1
ATOM 2675 N N . ILE A 1 345 ? 12.914 1.952 0.465 1.00 92.25 345 ILE A N 1
ATOM 2676 C CA . ILE A 1 345 ? 12.264 1.288 1.599 1.00 92.25 345 ILE A CA 1
ATOM 2677 C C . ILE A 1 345 ? 11.960 -0.162 1.227 1.00 92.25 345 ILE A C 1
ATOM 2679 O O . ILE A 1 345 ? 11.232 -0.444 0.286 1.00 92.25 345 ILE A O 1
ATOM 2683 N N . TYR A 1 346 ? 12.511 -1.102 1.989 1.00 94.50 346 TYR A N 1
ATOM 2684 C CA . TYR A 1 346 ? 12.348 -2.534 1.752 1.00 94.50 346 TYR A CA 1
ATOM 2685 C C . TYR A 1 346 ? 11.635 -3.148 2.949 1.00 94.50 346 TYR A C 1
ATOM 2687 O O . TYR A 1 346 ? 12.243 -3.344 4.001 1.00 94.50 346 TYR A O 1
ATOM 2695 N N . VAL A 1 347 ? 10.349 -3.459 2.796 1.00 95.56 347 VAL A N 1
ATOM 2696 C CA . VAL A 1 347 ? 9.588 -4.160 3.835 1.00 95.56 347 VAL A CA 1
ATOM 2697 C C . VAL A 1 347 ? 9.916 -5.655 3.764 1.00 95.56 347 VAL A C 1
ATOM 2699 O O . VAL A 1 347 ? 9.862 -6.281 2.701 1.00 95.56 347 VAL A O 1
ATOM 2702 N N . GLN A 1 348 ? 10.322 -6.229 4.887 1.00 92.38 348 GLN A N 1
ATOM 2703 C CA . GLN A 1 348 ? 10.602 -7.650 5.031 1.00 92.38 348 GLN A CA 1
ATOM 2704 C C . GLN A 1 348 ? 9.285 -8.402 5.183 1.00 92.38 348 GLN A C 1
ATOM 2706 O O . GLN A 1 348 ? 8.414 -7.984 5.939 1.00 92.38 348 GLN A O 1
ATOM 2711 N N . VAL A 1 349 ? 9.141 -9.511 4.460 1.00 88.12 349 VAL A N 1
ATOM 2712 C CA . VAL A 1 349 ? 7.911 -10.311 4.448 1.00 88.12 349 VAL A CA 1
ATOM 2713 C C . VAL A 1 349 ? 8.207 -11.747 4.896 1.00 88.12 349 VAL A C 1
ATOM 2715 O O . VAL A 1 349 ? 9.118 -12.357 4.329 1.00 88.12 349 VAL A O 1
ATOM 2718 N N . PRO A 1 350 ? 7.457 -12.304 5.868 1.00 68.94 350 PRO A N 1
ATOM 2719 C CA . PRO A 1 350 ? 7.648 -13.673 6.366 1.00 68.94 350 PRO A CA 1
ATOM 2720 C C . PRO A 1 350 ? 7.433 -14.785 5.329 1.00 68.94 350 PRO A C 1
ATOM 2722 O O . PRO A 1 350 ? 6.549 -14.656 4.444 1.00 68.94 350 PRO A O 1
#

Secondary structure (DSSP, 8-state):
---------PPPP------PPPPPP-PPP---------PPPPP-----PPPPPPP-------------------------HHHHHHHHHHHHHHHHHHTT-TT---S-S--S-----STTTSSTTTHHHHHHHHHHHHHH-TTEEE----SSHHHHHHHHHHHHHHH------HHHHHHHHHTT---HHHHHHHHHHHHTS-GGGGT--S-TTSSSS-GGGSSTTHHHHHHHHHHHHHHHHHHHTT--HHHHHHHHHHHHHTTTTTTTTTT-SS--TTHHHHHHHHGGGGSPTT-HHHHHHHHHHHTTTGGG-B-TTS-B------SHHHHHHHHHHHHHT-TTEEE---

Sequence (350 aa):
MIQSISDQNTKPPVGKTPLVAVPEVFQDPKDEVISEKKETLPAYSSAKVLEPIATLDNKSRAIEETQVQGYIISQTKAPGDGFLEAKKQDILQGLLRYHNLNGNYNGSPSHEVQLPPVPGANSPAALPLFLDSLSEFVASSDFVAFKQGPTDPAERKKYREQIAREAGDQIISPGDLAEKCCREIKDPEIRRFTETSLAQAPQEFFLAPSSSTGKYHPADEINKGGLCLHVRRVVEMGKILCDYLKVGSKDRDEILSGLILHDLQKSGIPWGKYTVGDHGPVCAEWLAQFAPPGDKRFENIRRYVANHMAQWNATADNKPSPTPPRDLGEQIVSYSDYIASQDNIYVQVP

Foldseek 3Di:
DDDDDDDDDDDDDDDDDDDDDDPDDDDDDDDDDDDDDDDDDDDDDDDDDDDDDDDDDDDDDDDDDDDDDDDDPPPDDDDPPVQLVVQLVVQLVLVCLVQCHPVDPNVFPDPHGFFAQAVQRRDPVRVSVVSSVLSSLLSPDPQKAFDDADPPPVRNVVVLVVLQVVLAADQADLVNLLVQQLVLQPPPLLSVLLSVLSVPQDPQLQFAACAPVCPFAASSRRGTRSNSVLLLQLLLLLVSLCVVSVPDSLLSNLLSSLSNQLCSQQCHVVRDPHGFLQSLLRSLVVSVVSDDPPDVSSVSSSVLSRCLCASSHADRVRHGDHHHDPHPSNVSSNSSSSSNRGHGMDGHGD

pLDDT: mean 78.72, std 26.84, range [23.02, 98.81]